Protein AF-A0A4Q7LZD6-F1 (afdb_monomer)

Secondary structure (DSSP, 8-state):
---------THHHHHHHHHHHHHHHHHHHHHHHHHHHHHHHH-TTGGGGS-HHHHHHHHHHTHHHHHHHHHHHHHHHHHHHHHHHHHHHHH-HHHHHHHHHHHHHHHHHHHHHHHHHHHTHHHHHHHTTSTTTHHHHHHHHHHHIIIIIIIIIIIIHHHHHHHHHHHHHHHHTTTTS-HHHHHHHHHHHHHHHGGGGTTT-TTHHHHHHHHHHHHHHHHHHHHHHHHHPPP----------------------

pLDDT: mean 89.11, std 16.61, range [37.38, 98.81]

Mean predicted aligned error: 8.07 Å

Structure (mmCIF, N/CA/C/O backbone):
data_AF-A0A4Q7LZD6-F1
#
_entry.id   AF-A0A4Q7LZD6-F1
#
loop_
_atom_site.group_PDB
_atom_site.id
_atom_site.type_symbol
_atom_site.label_atom_id
_atom_site.label_alt_id
_atom_site.label_comp_id
_atom_site.label_asym_id
_atom_site.label_entity_id
_atom_site.label_seq_id
_atom_site.pdbx_PDB_ins_code
_atom_site.Cartn_x
_atom_site.Cartn_y
_atom_site.Cartn_z
_atom_site.occupancy
_atom_site.B_iso_or_equiv
_atom_site.auth_seq_id
_atom_site.auth_comp_id
_atom_site.auth_asym_id
_atom_site.auth_atom_id
_atom_site.pdbx_PDB_model_num
ATOM 1 N N . MET A 1 1 ? 0.846 -2.041 55.396 1.00 41.31 1 MET A N 1
ATOM 2 C CA . MET A 1 1 ? 1.158 -2.453 54.009 1.00 41.31 1 MET A CA 1
ATOM 3 C C . MET A 1 1 ? 0.080 -1.890 53.101 1.00 41.31 1 MET A C 1
ATOM 5 O O . MET A 1 1 ? -1.041 -2.373 53.145 1.00 41.31 1 MET A O 1
ATOM 9 N N . GLY A 1 2 ? 0.372 -0.793 52.397 1.00 37.38 2 GLY A N 1
ATOM 10 C CA . GLY A 1 2 ? -0.581 -0.147 51.493 1.00 37.38 2 GLY A CA 1
ATOM 11 C C . GLY A 1 2 ? -0.636 -0.881 50.157 1.00 37.38 2 GLY A C 1
ATOM 12 O O . GLY A 1 2 ? 0.404 -1.113 49.546 1.00 37.38 2 GLY A O 1
ATOM 13 N N . ALA A 1 3 ? -1.836 -1.255 49.720 1.00 44.00 3 A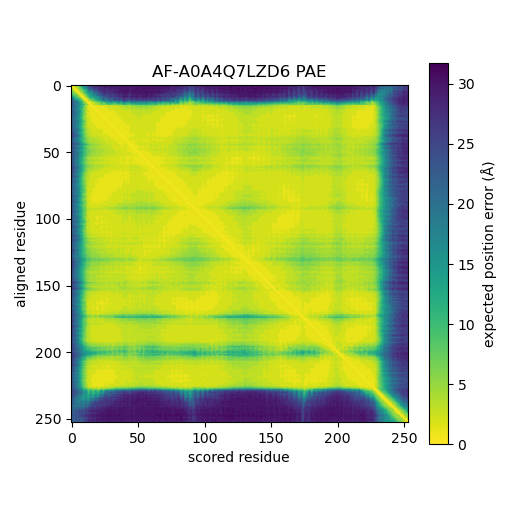LA A N 1
ATOM 14 C CA . ALA A 1 3 ? -2.062 -1.754 48.373 1.00 44.00 3 ALA A CA 1
ATOM 15 C C . ALA A 1 3 ? -1.903 -0.584 47.391 1.00 44.00 3 ALA A C 1
ATOM 17 O O . ALA A 1 3 ? -2.734 0.321 47.352 1.00 44.00 3 ALA A O 1
ATOM 18 N N . GLN A 1 4 ? -0.807 -0.575 46.631 1.00 40.56 4 GLN A N 1
ATOM 19 C CA . GLN A 1 4 ? -0.665 0.318 45.488 1.00 40.56 4 GLN A CA 1
ATOM 20 C C . GLN A 1 4 ? -1.508 -0.233 44.338 1.00 40.56 4 GLN A C 1
ATOM 22 O O . GLN A 1 4 ? -1.106 -1.155 43.632 1.00 40.56 4 GLN A O 1
ATOM 27 N N . THR A 1 5 ? -2.700 0.328 44.162 1.00 44.44 5 THR A N 1
ATOM 28 C CA . THR A 1 5 ? -3.486 0.147 42.943 1.00 44.44 5 THR A CA 1
ATOM 29 C C . THR A 1 5 ? -2.764 0.878 41.817 1.00 44.44 5 THR A C 1
ATOM 31 O O . THR A 1 5 ? -2.824 2.102 41.726 1.00 44.44 5 THR A O 1
ATOM 34 N N . ILE A 1 6 ? -2.042 0.140 40.973 1.00 44.78 6 ILE A N 1
ATOM 35 C CA . ILE A 1 6 ? -1.449 0.678 39.745 1.00 44.78 6 ILE A CA 1
ATOM 36 C C . ILE A 1 6 ? -2.604 0.980 38.782 1.00 44.78 6 ILE A C 1
ATOM 38 O O . ILE A 1 6 ? -3.095 0.104 38.072 1.00 44.78 6 ILE A O 1
ATOM 42 N N . THR A 1 7 ? -3.074 2.224 38.777 1.00 45.06 7 THR A N 1
ATOM 43 C CA . THR A 1 7 ? -3.930 2.770 37.721 1.00 45.06 7 THR A CA 1
ATOM 44 C C . THR A 1 7 ? -3.143 2.769 36.414 1.00 45.06 7 THR A C 1
ATOM 46 O O . THR A 1 7 ? -2.287 3.625 36.207 1.00 45.06 7 THR A O 1
ATOM 49 N N . GLN A 1 8 ? -3.405 1.807 35.528 1.00 43.09 8 GLN A N 1
ATOM 50 C CA . GLN A 1 8 ? -2.918 1.896 34.152 1.00 43.09 8 GLN A CA 1
ATOM 51 C C . GLN A 1 8 ? -3.573 3.102 33.465 1.00 43.09 8 GLN A C 1
ATOM 53 O O . GLN A 1 8 ? -4.797 3.223 33.417 1.00 43.09 8 GLN A O 1
ATOM 58 N N . GLU A 1 9 ? -2.740 4.038 33.012 1.00 46.78 9 GLU A N 1
ATOM 59 C CA . GLU A 1 9 ? -3.157 5.388 32.649 1.00 46.78 9 GLU A CA 1
ATOM 60 C C . GLU A 1 9 ? -3.994 5.481 31.353 1.00 46.78 9 GLU A C 1
ATOM 62 O O . GLU A 1 9 ? -3.575 4.979 30.303 1.00 46.78 9 GLU A O 1
ATOM 67 N N . PRO A 1 10 ? -5.078 6.285 31.345 1.00 53.38 10 PRO A N 1
ATOM 68 C CA . PRO A 1 10 ? -5.853 6.631 30.143 1.00 53.38 10 PRO A CA 1
ATOM 69 C C . PRO A 1 10 ? -5.068 7.438 29.082 1.00 53.38 10 PRO A C 1
ATOM 71 O O . PRO A 1 10 ? -5.528 7.594 27.948 1.00 53.38 10 PRO A O 1
ATOM 74 N N . VAL A 1 11 ? -3.873 7.941 29.413 1.00 53.53 11 VAL A N 1
ATOM 75 C CA . VAL A 1 11 ? -3.009 8.743 28.524 1.00 53.53 11 VAL A CA 1
ATOM 76 C C . VAL A 1 11 ? -2.443 7.910 27.361 1.00 53.53 11 VAL A C 1
ATOM 78 O O . VAL A 1 11 ? -2.280 8.415 26.244 1.00 53.53 11 VAL A O 1
ATOM 81 N N . THR A 1 12 ? -2.201 6.616 27.582 1.00 64.81 12 THR A N 1
ATOM 82 C CA . THR A 1 12 ? -1.578 5.707 26.602 1.00 64.81 12 THR A CA 1
ATOM 83 C C . T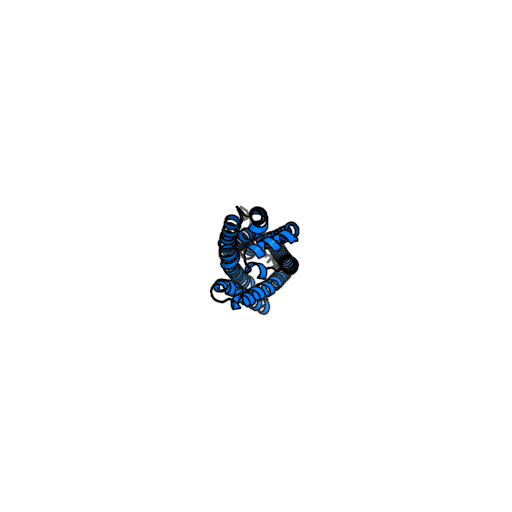HR A 1 12 ? -2.495 5.404 25.410 1.00 64.81 12 THR A C 1
ATOM 85 O O . THR A 1 12 ? -2.066 5.492 24.256 1.00 64.81 12 THR A O 1
ATOM 88 N N . HIS A 1 13 ? -3.783 5.147 25.661 1.00 73.19 13 HIS A N 1
ATOM 89 C CA . HIS A 1 13 ? -4.773 4.847 24.620 1.00 73.19 13 HIS A CA 1
ATOM 90 C C . HIS A 1 13 ? -5.088 6.056 23.732 1.00 73.19 13 HIS A C 1
ATOM 92 O O . HIS A 1 13 ? -5.204 5.918 22.513 1.00 73.19 13 HIS A O 1
ATOM 98 N N . ARG A 1 14 ? -5.168 7.261 24.310 1.00 81.56 14 ARG A N 1
ATOM 99 C CA . ARG A 1 14 ? -5.425 8.493 23.547 1.00 81.56 14 ARG A CA 1
ATOM 100 C C . ARG A 1 14 ? -4.262 8.843 22.617 1.00 81.56 14 ARG A C 1
ATOM 102 O O . ARG A 1 14 ? -4.489 9.247 21.477 1.00 81.56 14 ARG A O 1
ATOM 109 N N . SER A 1 15 ? -3.030 8.663 23.083 1.00 88.25 15 SER A N 1
ATOM 110 C CA . SER A 1 15 ? -1.834 8.855 22.257 1.00 88.25 15 SER A CA 1
ATOM 111 C C . SER A 1 15 ? -1.766 7.826 21.123 1.00 88.25 15 SER A C 1
ATOM 113 O O . SER A 1 15 ? -1.527 8.203 19.978 1.00 88.25 15 SER A O 1
ATOM 115 N N . ALA A 1 16 ? -2.075 6.552 21.397 1.00 90.75 16 ALA A N 1
ATOM 116 C CA . ALA A 1 16 ? -2.139 5.512 20.369 1.00 90.75 16 ALA A CA 1
ATOM 117 C C . ALA A 1 16 ? -3.207 5.805 19.298 1.00 90.75 16 ALA A C 1
ATOM 119 O O . ALA A 1 16 ? -2.911 5.705 18.111 1.00 90.75 16 ALA A O 1
ATOM 120 N N . ALA A 1 17 ? -4.412 6.236 19.686 1.00 93.75 17 ALA A N 1
ATOM 121 C CA . ALA A 1 17 ? -5.471 6.587 18.736 1.00 93.75 17 ALA A CA 1
ATOM 122 C C . ALA A 1 17 ? -5.070 7.747 17.806 1.00 93.75 17 ALA A C 1
ATOM 124 O O . ALA A 1 17 ? -5.295 7.675 16.599 1.00 93.75 17 ALA A O 1
ATOM 125 N N . ARG A 1 18 ? -4.424 8.792 18.342 1.00 95.81 18 ARG A N 1
ATOM 126 C CA . ARG A 1 18 ? -3.929 9.931 17.546 1.00 95.81 18 ARG A CA 1
ATOM 127 C C . ARG A 1 18 ? -2.818 9.529 16.581 1.00 95.81 18 ARG A C 1
ATOM 129 O O . ARG A 1 18 ? -2.839 9.959 15.433 1.00 95.81 18 ARG A O 1
ATOM 136 N N . LEU A 1 19 ? -1.876 8.700 17.029 1.00 96.88 19 LEU A N 1
ATOM 137 C CA . LEU A 1 19 ? -0.782 8.212 16.187 1.00 96.88 19 LEU A CA 1
ATOM 138 C C . LEU A 1 19 ? -1.289 7.267 15.090 1.00 96.88 19 LEU A C 1
ATOM 140 O O . LEU A 1 19 ? -0.860 7.388 13.946 1.00 96.88 19 LEU A O 1
ATOM 144 N N . ALA A 1 20 ? -2.248 6.390 15.405 1.00 97.25 20 ALA A N 1
ATOM 145 C CA . ALA A 1 20 ? -2.940 5.572 14.412 1.00 97.25 20 ALA A CA 1
ATOM 146 C C . ALA A 1 20 ? -3.658 6.447 13.376 1.00 97.25 20 ALA A C 1
ATOM 148 O O . ALA A 1 20 ? -3.460 6.261 12.180 1.00 97.25 20 ALA A O 1
ATOM 149 N N . ALA A 1 21 ? -4.443 7.432 13.822 1.00 98.06 21 ALA A N 1
ATOM 150 C CA . ALA A 1 21 ? -5.157 8.343 12.933 1.00 98.06 21 ALA A CA 1
ATOM 151 C C . ALA A 1 21 ? -4.207 9.129 12.019 1.00 98.06 21 ALA A C 1
ATOM 153 O O . ALA A 1 21 ? -4.443 9.201 10.816 1.00 98.06 21 ALA A O 1
ATOM 154 N N . ALA A 1 22 ? -3.120 9.677 12.569 1.00 98.31 22 ALA A N 1
ATOM 155 C CA . ALA A 1 22 ? -2.119 10.404 11.796 1.00 98.31 22 ALA A CA 1
ATOM 156 C C . ALA A 1 22 ? -1.452 9.506 10.744 1.00 98.31 22 ALA A C 1
ATOM 158 O O . ALA A 1 22 ? -1.351 9.903 9.586 1.00 98.31 22 ALA A O 1
ATOM 159 N N . ALA A 1 23 ? -1.053 8.287 11.123 1.00 98.50 23 ALA A N 1
ATOM 160 C CA . ALA A 1 23 ? -0.443 7.333 10.202 1.00 98.50 23 ALA A CA 1
ATOM 161 C C . ALA A 1 23 ? -1.408 6.914 9.081 1.00 98.50 23 ALA A C 1
ATOM 163 O O . ALA A 1 23 ? -1.025 6.962 7.918 1.00 98.50 23 ALA A O 1
ATOM 164 N N . LEU A 1 24 ? -2.664 6.578 9.408 1.00 98.62 24 LEU A N 1
ATOM 165 C CA . LEU A 1 24 ? -3.697 6.216 8.427 1.00 98.62 24 LEU A CA 1
ATOM 166 C C . LEU A 1 24 ? -4.005 7.366 7.463 1.00 98.62 24 LEU A C 1
ATOM 168 O O . LEU A 1 24 ? -4.079 7.159 6.253 1.00 98.62 24 LEU A O 1
ATOM 172 N N . ALA A 1 25 ? -4.177 8.580 7.992 1.00 98.75 25 ALA A N 1
ATOM 173 C CA . ALA A 1 25 ? -4.497 9.742 7.177 1.00 98.75 25 ALA A CA 1
ATOM 174 C C . ALA A 1 25 ? -3.338 10.108 6.250 1.00 98.75 25 ALA A C 1
ATOM 176 O O . ALA A 1 25 ? -3.549 10.305 5.055 1.00 98.75 25 ALA A O 1
ATOM 177 N N . LEU A 1 26 ? -2.110 10.146 6.777 1.00 98.75 26 LEU A N 1
ATOM 178 C CA . LEU A 1 26 ? -0.929 10.438 5.974 1.00 98.75 26 LEU A CA 1
ATOM 179 C C . LEU A 1 26 ? -0.690 9.347 4.924 1.00 98.75 26 LEU A C 1
ATOM 181 O O . LEU A 1 26 ? -0.468 9.682 3.765 1.00 98.75 26 LEU A O 1
ATOM 185 N N . ALA A 1 27 ? -0.815 8.065 5.288 1.00 98.69 27 ALA A N 1
ATOM 186 C CA . ALA A 1 27 ? -0.738 6.958 4.338 1.00 98.69 27 ALA A CA 1
ATOM 187 C C . ALA A 1 27 ? -1.737 7.155 3.192 1.00 98.69 27 ALA A C 1
ATOM 189 O O . ALA A 1 27 ? -1.345 7.141 2.026 1.00 98.69 27 ALA A O 1
ATOM 190 N N . SER A 1 28 ?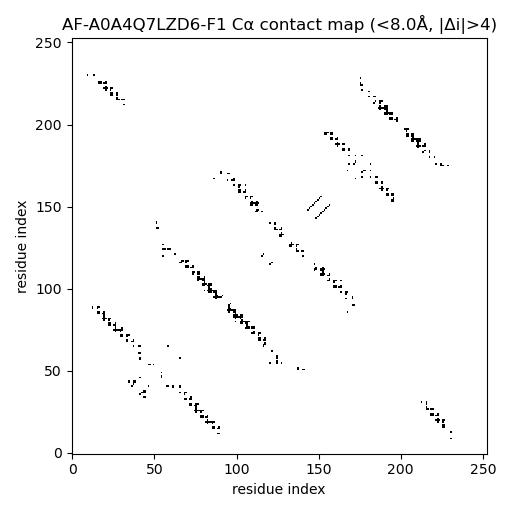 -3.005 7.430 3.511 1.00 98.69 28 SER A N 1
ATOM 191 C CA . SER A 1 28 ? -4.043 7.631 2.502 1.00 98.69 28 SER A CA 1
ATOM 192 C C . SER A 1 28 ? -3.796 8.850 1.614 1.00 98.69 28 SER A C 1
ATOM 194 O O . SER A 1 28 ? -3.990 8.750 0.405 1.00 98.69 28 SER A O 1
ATOM 196 N N . VAL A 1 29 ? -3.392 9.994 2.171 1.00 98.81 29 VAL A N 1
ATOM 197 C CA . VAL A 1 29 ? -3.132 11.210 1.380 1.00 98.81 29 VAL A CA 1
ATOM 198 C C . VAL A 1 29 ? -1.958 10.990 0.431 1.00 98.81 29 VAL A C 1
ATOM 200 O O . VAL A 1 29 ? -2.052 11.329 -0.747 1.00 98.81 29 VAL A O 1
ATOM 203 N N . LEU A 1 30 ? -0.876 10.378 0.918 1.00 98.69 30 LEU A N 1
ATOM 204 C CA . LEU A 1 30 ? 0.289 10.062 0.095 1.00 98.69 30 LEU A CA 1
ATOM 205 C C . LEU A 1 30 ? -0.038 9.022 -0.984 1.00 98.69 30 LEU A C 1
ATOM 207 O O . LEU A 1 30 ? 0.453 9.156 -2.102 1.00 98.69 30 LEU A O 1
ATOM 211 N N . ALA A 1 31 ? -0.889 8.032 -0.687 1.00 98.31 31 ALA A N 1
ATOM 212 C CA . ALA A 1 31 ? -1.368 7.072 -1.682 1.00 98.31 31 ALA A CA 1
ATOM 213 C C . ALA A 1 31 ? -2.144 7.786 -2.791 1.00 98.31 31 ALA A C 1
ATOM 215 O O . ALA A 1 31 ? -1.780 7.675 -3.958 1.00 98.31 31 ALA A O 1
ATOM 216 N N . ILE A 1 32 ? -3.170 8.567 -2.431 1.00 98.31 32 ILE A N 1
ATOM 217 C CA . ILE A 1 32 ? -3.990 9.316 -3.393 1.00 98.31 32 ILE A CA 1
ATOM 218 C C . ILE A 1 32 ? -3.102 10.201 -4.272 1.00 98.31 32 ILE A C 1
ATOM 220 O O . ILE A 1 32 ? -3.217 10.156 -5.497 1.00 98.31 32 ILE A O 1
ATOM 224 N N . ALA A 1 33 ? -2.187 10.964 -3.669 1.00 98.31 33 ALA A N 1
ATOM 225 C CA . ALA A 1 33 ? -1.264 11.820 -4.407 1.00 98.31 33 ALA A CA 1
ATOM 226 C C . ALA A 1 33 ? -0.353 11.007 -5.341 1.00 98.31 33 ALA A C 1
ATOM 228 O O . ALA A 1 33 ? -0.242 11.333 -6.521 1.00 98.31 33 ALA A O 1
ATOM 229 N N . GLY A 1 34 ? 0.249 9.924 -4.842 1.00 97.88 34 GLY A N 1
ATOM 230 C CA . GLY A 1 34 ? 1.154 9.075 -5.612 1.00 97.88 34 GLY A CA 1
ATOM 231 C C . GLY A 1 34 ? 0.478 8.401 -6.801 1.00 97.88 34 GLY A C 1
ATOM 232 O O . GLY A 1 34 ? 0.987 8.507 -7.913 1.00 97.88 34 GLY A O 1
ATOM 233 N N . PHE A 1 35 ? -0.689 7.781 -6.605 1.00 95.94 35 PHE A N 1
ATOM 234 C CA . PHE A 1 35 ? -1.463 7.182 -7.696 1.00 95.94 35 PHE A CA 1
ATOM 235 C C . PHE A 1 35 ? -1.912 8.233 -8.715 1.00 95.94 35 PHE A C 1
ATOM 237 O O . PHE A 1 35 ? -1.812 7.996 -9.914 1.00 95.94 35 PHE A O 1
ATOM 244 N N . THR A 1 36 ? -2.350 9.411 -8.260 1.00 97.00 36 THR A N 1
ATOM 245 C CA . THR A 1 36 ? -2.789 10.490 -9.160 1.00 97.00 36 THR A CA 1
ATOM 246 C C . THR A 1 36 ? -1.639 10.997 -10.027 1.00 97.00 36 THR A C 1
ATOM 248 O O . THR A 1 36 ? -1.791 11.149 -11.238 1.00 97.00 36 THR A O 1
ATOM 251 N N . VAL A 1 37 ? -0.477 11.259 -9.424 1.00 98.00 37 VAL A N 1
ATOM 252 C CA . VAL A 1 37 ? 0.660 11.814 -10.162 1.00 98.00 37 VAL A CA 1
ATOM 253 C C . VAL A 1 37 ? 1.323 10.759 -11.039 1.00 98.00 37 VAL A C 1
ATOM 255 O O . VAL A 1 37 ? 1.586 11.040 -12.202 1.00 98.00 37 VAL A O 1
ATOM 258 N N . LEU A 1 38 ? 1.539 9.533 -10.555 1.00 97.56 38 LEU A N 1
ATOM 259 C CA . LEU A 1 38 ? 2.066 8.458 -11.405 1.00 97.56 38 LEU A CA 1
ATOM 260 C C . LEU A 1 38 ? 1.096 8.091 -12.533 1.00 97.56 38 LEU A C 1
ATOM 262 O O . LEU A 1 38 ? 1.547 7.801 -13.637 1.00 97.56 38 LEU A O 1
ATOM 266 N N . GLY A 1 39 ? -0.215 8.160 -12.300 1.00 96.06 39 GLY A N 1
ATOM 267 C CA . GLY A 1 39 ? -1.214 8.001 -13.355 1.00 96.06 39 GLY A CA 1
ATOM 268 C C . GLY A 1 39 ? -1.066 9.042 -14.463 1.00 96.06 39 GLY A C 1
ATOM 269 O O . GLY A 1 39 ? -1.144 8.701 -15.639 1.00 96.06 39 GLY A O 1
ATOM 270 N N . SER A 1 40 ? -0.775 10.299 -14.116 1.00 96.69 40 SER A N 1
ATOM 271 C CA . SER A 1 40 ? -0.646 11.3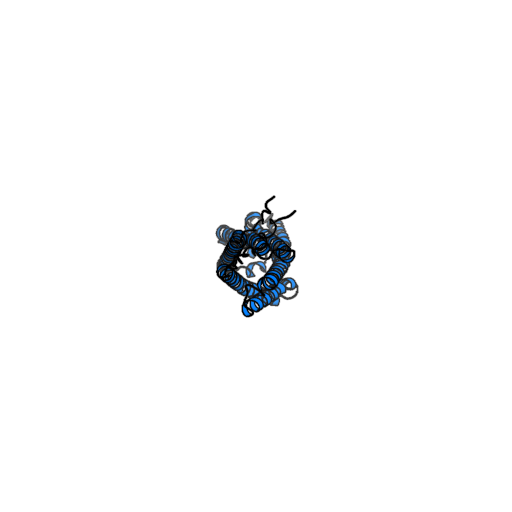72 -15.108 1.00 96.69 40 SER A CA 1
ATOM 272 C C . SER A 1 40 ? 0.707 11.410 -15.822 1.00 96.69 40 SER A C 1
ATOM 274 O O . SER A 1 40 ? 0.745 11.716 -17.011 1.00 96.69 40 SER A O 1
ATOM 276 N N . ILE A 1 41 ? 1.814 11.107 -15.133 1.00 96.31 41 ILE A N 1
ATOM 277 C CA . ILE A 1 41 ? 3.170 11.235 -15.707 1.00 96.31 41 ILE A CA 1
ATOM 278 C C . ILE A 1 41 ? 3.754 9.922 -16.228 1.00 96.31 41 ILE A C 1
ATOM 280 O O . ILE A 1 41 ? 4.721 9.954 -16.983 1.00 96.31 41 ILE A O 1
ATOM 284 N N . PHE A 1 42 ? 3.224 8.786 -15.775 1.00 97.06 42 PHE A N 1
ATOM 285 C CA . PHE A 1 42 ? 3.761 7.452 -16.050 1.00 97.06 42 PHE A CA 1
ATOM 286 C C . PHE A 1 42 ? 2.671 6.446 -16.438 1.00 97.06 42 PHE A C 1
ATOM 288 O O . PHE A 1 42 ? 2.973 5.274 -16.600 1.00 97.06 42 PHE A O 1
ATOM 295 N N . GLN A 1 43 ? 1.412 6.880 -16.585 1.00 95.88 43 GLN A N 1
ATOM 296 C CA . GLN A 1 43 ? 0.277 6.014 -16.940 1.00 95.88 43 GLN A CA 1
ATOM 297 C C . GLN A 1 43 ? 0.107 4.828 -15.977 1.00 95.88 43 GLN A C 1
ATOM 299 O O . GLN A 1 43 ? -0.275 3.727 -16.363 1.00 95.88 43 GLN A O 1
ATOM 304 N N . TYR A 1 44 ? 0.426 5.040 -14.702 1.00 92.56 44 TYR A N 1
ATOM 305 C CA . TYR A 1 44 ? 0.297 4.018 -13.672 1.00 92.56 44 TYR A CA 1
ATOM 306 C C . TYR A 1 44 ? -1.168 3.849 -13.211 1.00 92.56 44 TYR A C 1
ATOM 308 O O . TYR A 1 44 ? -1.823 4.857 -12.934 1.00 92.56 44 TYR A O 1
ATOM 316 N N . PRO A 1 45 ? -1.670 2.612 -13.016 1.00 90.19 45 PRO A N 1
ATOM 317 C CA . PRO A 1 45 ? -0.958 1.334 -13.127 1.00 90.19 45 PRO A CA 1
ATOM 318 C C . PRO A 1 45 ? -0.945 0.696 -14.526 1.00 90.19 45 PRO A C 1
ATOM 320 O O . PRO A 1 45 ? -0.247 -0.295 -14.697 1.00 90.19 45 PRO A O 1
ATOM 323 N N . GLN A 1 46 ? -1.658 1.239 -15.515 1.00 89.50 46 GLN A N 1
ATOM 324 C CA . GLN A 1 46 ? -1.856 0.617 -16.836 1.00 89.50 46 GLN A CA 1
ATOM 325 C C . GLN A 1 46 ? -0.542 0.307 -17.566 1.00 89.50 46 GLN A C 1
ATOM 327 O O . GLN A 1 46 ? -0.405 -0.751 -18.168 1.00 89.50 46 GLN A O 1
ATOM 332 N N . ILE A 1 47 ? 0.466 1.172 -17.430 1.00 93.62 47 ILE A N 1
ATOM 333 C CA . ILE A 1 47 ? 1.803 0.960 -18.000 1.00 93.62 47 ILE A CA 1
ATOM 334 C C . ILE A 1 47 ? 2.427 -0.382 -17.587 1.00 93.62 47 ILE A C 1
ATOM 336 O O . ILE A 1 47 ? 3.270 -0.910 -18.295 1.00 93.62 47 ILE A O 1
ATOM 340 N N . LEU A 1 48 ? 2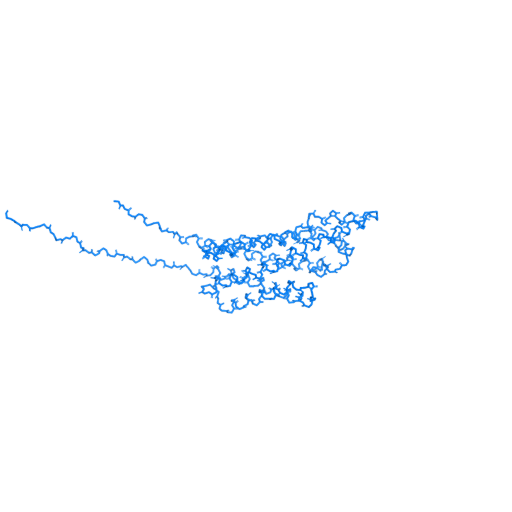.034 -0.968 -16.450 1.00 91.25 48 LEU A N 1
ATOM 341 C CA . LEU A 1 48 ? 2.587 -2.233 -15.955 1.00 91.25 48 LEU A CA 1
ATOM 342 C C . LEU A 1 48 ? 2.159 -3.470 -16.759 1.00 91.25 48 LEU A C 1
ATOM 344 O O . LEU A 1 48 ? 2.661 -4.574 -16.497 1.00 91.25 48 LEU A O 1
ATOM 348 N N . GLU A 1 49 ? 1.215 -3.304 -17.677 1.00 90.19 49 GLU A N 1
ATOM 349 C CA . GLU A 1 49 ? 0.719 -4.341 -18.581 1.00 90.19 49 GLU A CA 1
ATOM 350 C C . GLU A 1 49 ? 1.362 -4.244 -19.972 1.00 90.19 49 GLU A C 1
ATOM 352 O O . GLU A 1 49 ? 1.290 -5.196 -20.747 1.00 90.19 49 GLU A O 1
ATOM 357 N N . GLU A 1 50 ? 2.054 -3.139 -20.259 1.00 94.69 50 GLU A N 1
ATOM 358 C CA . GLU A 1 50 ? 2.722 -2.903 -21.535 1.00 94.69 50 GLU A CA 1
ATOM 359 C C . GLU A 1 50 ? 4.023 -3.716 -21.683 1.00 94.69 50 GLU A C 1
ATOM 361 O O . GLU A 1 50 ? 4.630 -4.139 -20.693 1.00 94.69 50 GLU A O 1
ATOM 366 N N . PRO A 1 51 ? 4.517 -3.910 -22.921 1.00 96.06 51 PRO A N 1
ATOM 367 C CA . PRO A 1 51 ? 5.819 -4.512 -23.170 1.00 96.06 51 PRO A CA 1
ATOM 368 C C . PRO A 1 51 ? 6.949 -3.800 -22.421 1.00 96.06 51 PRO A C 1
ATOM 370 O O . PRO A 1 51 ? 7.025 -2.569 -22.398 1.00 96.06 51 PRO A O 1
ATOM 373 N N . THR A 1 52 ? 7.894 -4.576 -21.889 1.00 96.56 52 THR A N 1
ATOM 374 C CA . THR A 1 52 ? 9.027 -4.081 -21.090 1.00 96.56 52 THR A CA 1
ATOM 375 C C . THR A 1 52 ? 9.779 -2.919 -21.743 1.00 96.56 52 THR A C 1
ATOM 377 O O . THR A 1 52 ? 10.123 -1.941 -21.077 1.00 96.56 52 THR A O 1
ATOM 380 N N . SER A 1 53 ? 9.990 -2.975 -23.058 1.00 95.94 53 SER A N 1
ATOM 381 C CA . SER A 1 53 ? 10.656 -1.911 -23.812 1.00 95.94 53 SER A CA 1
ATOM 382 C C . SER A 1 53 ? 9.920 -0.565 -23.731 1.00 95.94 53 SER A C 1
ATOM 384 O O . SER A 1 53 ? 10.571 0.475 -23.589 1.00 95.94 53 SER A O 1
ATOM 386 N N . GLN A 1 54 ? 8.581 -0.575 -23.744 1.00 97.25 54 GLN A N 1
ATOM 387 C CA . GLN A 1 54 ? 7.741 0.617 -23.592 1.00 97.25 54 GLN A CA 1
ATOM 388 C C . GLN A 1 54 ? 7.790 1.154 -22.160 1.00 97.25 54 GLN A C 1
ATOM 390 O O . GLN A 1 54 ? 8.006 2.351 -21.962 1.00 97.25 54 GLN A O 1
ATOM 395 N N . ILE A 1 55 ? 7.691 0.269 -21.161 1.00 97.69 55 ILE A N 1
ATOM 396 C CA . ILE A 1 55 ? 7.793 0.639 -19.742 1.00 97.69 55 ILE A CA 1
ATOM 397 C C . ILE A 1 55 ? 9.112 1.365 -19.474 1.00 97.69 55 ILE A C 1
ATOM 399 O O . ILE A 1 55 ? 9.135 2.449 -18.886 1.00 97.69 55 ILE A O 1
ATOM 403 N N . LEU A 1 56 ? 10.227 0.776 -19.916 1.00 97.69 56 LEU A N 1
ATOM 404 C CA . LEU A 1 56 ? 11.556 1.341 -19.701 1.00 97.69 56 LEU A CA 1
ATOM 405 C C . LEU A 1 56 ? 11.754 2.647 -20.480 1.00 97.69 56 LEU A C 1
ATOM 407 O O . LEU A 1 56 ? 12.432 3.541 -19.974 1.00 97.69 56 LEU A O 1
ATOM 411 N N . ALA A 1 57 ? 11.171 2.781 -21.675 1.00 97.00 57 ALA A N 1
ATOM 412 C CA . ALA A 1 57 ? 11.205 4.021 -22.447 1.00 97.00 57 ALA A CA 1
ATOM 413 C C . ALA A 1 57 ? 10.492 5.165 -21.723 1.00 97.00 57 ALA A C 1
ATOM 415 O O . ALA A 1 57 ? 11.135 6.175 -21.429 1.00 97.00 57 ALA A O 1
ATOM 416 N N . LEU A 1 58 ? 9.228 4.972 -21.340 1.00 96.94 58 LEU A N 1
ATOM 417 C CA . LEU A 1 58 ? 8.456 5.987 -20.622 1.00 96.94 58 LEU A CA 1
ATOM 418 C C . LEU A 1 58 ? 9.088 6.320 -19.263 1.00 96.94 58 LEU A C 1
ATOM 420 O O . LEU A 1 58 ? 9.132 7.479 -18.847 1.00 96.94 58 LEU A O 1
ATOM 424 N N . PHE A 1 59 ? 9.658 5.317 -18.588 1.00 98.00 59 PHE A N 1
ATOM 425 C CA . PHE A 1 59 ? 10.391 5.528 -17.344 1.00 98.00 59 PHE A CA 1
ATOM 426 C C . PHE A 1 59 ? 11.571 6.486 -17.545 1.00 98.00 59 PHE A C 1
ATOM 428 O O . PHE A 1 59 ? 11.754 7.385 -16.728 1.00 98.00 59 PHE A O 1
ATOM 435 N N . ARG A 1 60 ? 12.354 6.355 -18.627 1.00 97.50 60 ARG A N 1
ATOM 436 C CA . ARG A 1 60 ? 13.494 7.257 -18.897 1.00 97.50 60 ARG A CA 1
ATOM 437 C C . ARG A 1 60 ? 13.061 8.695 -19.139 1.00 97.50 60 ARG A C 1
ATOM 439 O O . ARG A 1 60 ? 13.742 9.603 -18.671 1.00 97.50 60 ARG A O 1
ATOM 446 N N . GLU A 1 61 ? 11.931 8.914 -19.808 1.00 97.25 61 GLU A N 1
ATOM 447 C CA . GLU A 1 61 ? 11.425 10.263 -20.105 1.00 97.25 61 GLU A CA 1
ATOM 448 C C . GLU A 1 61 ? 11.139 11.086 -18.843 1.00 97.25 61 GLU A C 1
ATOM 450 O O . GLU A 1 61 ? 11.235 12.318 -18.850 1.00 97.25 61 GLU A O 1
ATOM 455 N N . ARG A 1 62 ? 10.772 10.410 -17.749 1.00 96.31 62 ARG A N 1
ATOM 456 C CA . ARG A 1 62 ? 10.333 11.032 -16.493 1.00 96.31 62 ARG A CA 1
ATOM 457 C C . ARG A 1 62 ? 11.045 10.467 -15.262 1.00 96.31 62 ARG A C 1
ATOM 459 O O . ARG A 1 62 ? 10.536 10.626 -14.155 1.00 96.31 62 ARG A O 1
ATOM 466 N N . GLN A 1 63 ? 12.226 9.862 -15.427 1.00 97.00 63 GLN A N 1
ATOM 467 C CA . GLN A 1 63 ? 12.876 9.014 -14.414 1.00 97.00 63 GLN A CA 1
ATOM 468 C C . GLN A 1 63 ? 12.886 9.632 -13.015 1.00 97.00 63 GLN A C 1
ATOM 470 O O . GLN A 1 63 ? 12.440 8.997 -12.064 1.00 97.00 63 GLN A O 1
ATOM 475 N N . GLY A 1 64 ? 13.368 10.873 -12.883 1.00 97.81 64 GLY A N 1
ATOM 476 C CA . GLY A 1 64 ? 13.445 11.545 -11.583 1.00 97.81 64 GLY A CA 1
ATOM 477 C C . GLY A 1 64 ? 12.081 11.640 -10.897 1.00 97.81 64 GLY A C 1
ATOM 478 O O . GLY A 1 64 ? 11.943 11.244 -9.744 1.00 97.81 64 GLY A O 1
ATOM 479 N N . ALA A 1 65 ? 11.056 12.081 -11.628 1.00 97.75 65 ALA A N 1
ATOM 480 C CA . ALA A 1 65 ? 9.705 12.208 -11.095 1.00 97.75 65 ALA A CA 1
ATOM 481 C C . ALA A 1 65 ? 9.080 10.840 -10.773 1.00 97.75 65 ALA A C 1
ATOM 483 O O . ALA A 1 65 ? 8.485 10.682 -9.709 1.00 97.75 65 ALA A O 1
ATOM 484 N N . VAL A 1 66 ? 9.255 9.841 -11.644 1.00 98.12 66 VAL A N 1
ATOM 485 C CA . VAL A 1 66 ? 8.735 8.482 -11.428 1.00 98.12 66 VAL A CA 1
ATOM 486 C C . VAL A 1 66 ? 9.347 7.858 -10.174 1.00 98.12 66 VAL A C 1
ATOM 488 O O . VAL A 1 66 ? 8.615 7.385 -9.306 1.00 98.12 66 VAL A O 1
ATOM 491 N N . VAL A 1 67 ? 10.672 7.935 -10.019 1.00 98.44 67 VAL A N 1
ATOM 492 C CA . VAL A 1 67 ? 11.378 7.465 -8.818 1.00 98.44 67 VAL A CA 1
ATOM 493 C C . VAL A 1 67 ? 10.862 8.177 -7.568 1.00 98.44 67 VAL A C 1
ATOM 495 O O . VAL A 1 67 ? 10.514 7.515 -6.590 1.00 98.44 67 VAL A O 1
ATOM 498 N N . THR A 1 68 ? 10.763 9.509 -7.589 1.00 98.56 68 THR A N 1
ATOM 499 C CA . THR A 1 68 ? 10.267 10.285 -6.445 1.00 98.56 68 THR A CA 1
ATOM 500 C C . THR A 1 68 ? 8.863 9.854 -6.031 1.00 98.56 68 THR A C 1
ATOM 502 O O . THR A 1 68 ? 8.622 9.620 -4.848 1.00 98.56 68 THR A O 1
ATOM 505 N N . TRP A 1 69 ? 7.934 9.703 -6.974 1.00 98.50 69 TRP A N 1
ATOM 506 C CA . TRP A 1 69 ? 6.555 9.353 -6.634 1.00 98.50 69 TRP A CA 1
ATOM 507 C C . TRP A 1 69 ? 6.374 7.883 -6.244 1.00 98.50 69 TRP A C 1
ATOM 509 O O . TRP A 1 69 ? 5.548 7.595 -5.377 1.00 98.50 69 TRP A O 1
ATOM 519 N N . PHE A 1 70 ? 7.195 6.961 -6.757 1.00 98.31 70 PHE A N 1
ATOM 520 C CA . PHE A 1 70 ? 7.248 5.598 -6.218 1.00 98.31 70 PHE A CA 1
ATOM 521 C C . PHE A 1 70 ? 7.807 5.553 -4.792 1.00 98.31 70 PHE A C 1
ATOM 523 O O . PHE A 1 70 ? 7.315 4.771 -3.980 1.00 98.31 70 PHE A O 1
ATOM 530 N N . LEU A 1 71 ? 8.769 6.415 -4.439 1.00 98.69 71 LEU A N 1
ATOM 531 C CA . LEU A 1 71 ? 9.227 6.560 -3.052 1.00 98.69 71 LEU A CA 1
ATOM 532 C C . LEU A 1 71 ? 8.129 7.131 -2.143 1.00 98.69 71 LEU A C 1
ATOM 534 O O . LEU A 1 71 ? 7.983 6.679 -1.009 1.00 98.69 71 LEU A O 1
ATOM 538 N N . VAL A 1 72 ? 7.317 8.070 -2.639 1.00 98.69 72 VAL A N 1
ATOM 539 C CA . VAL A 1 72 ? 6.136 8.573 -1.915 1.00 98.69 72 VAL A CA 1
ATOM 540 C C . VAL A 1 72 ? 5.111 7.458 -1.683 1.00 98.69 72 VAL A C 1
ATOM 542 O O . VAL A 1 72 ? 4.619 7.311 -0.563 1.00 98.69 72 VAL A O 1
ATOM 545 N N . LEU A 1 73 ? 4.826 6.630 -2.694 1.00 98.25 73 LEU A N 1
ATOM 546 C CA . LEU A 1 73 ? 3.975 5.449 -2.522 1.00 98.25 73 LEU A CA 1
ATOM 547 C C . LEU A 1 73 ? 4.589 4.440 -1.543 1.00 98.25 73 LEU A C 1
ATOM 549 O O . LEU A 1 73 ? 3.873 3.876 -0.718 1.00 98.25 73 LEU A O 1
ATOM 553 N N . ALA A 1 74 ? 5.906 4.224 -1.585 1.00 98.50 74 ALA A N 1
ATOM 554 C CA . ALA A 1 74 ? 6.583 3.333 -0.646 1.00 98.50 74 ALA A CA 1
ATOM 555 C C . ALA A 1 74 ? 6.466 3.858 0.793 1.00 98.50 74 ALA A C 1
ATOM 557 O O . ALA A 1 74 ? 6.198 3.083 1.707 1.00 98.50 74 ALA A O 1
ATOM 558 N N . LEU A 1 75 ? 6.585 5.172 1.003 1.00 98.75 75 LEU A N 1
ATOM 559 C CA . LEU A 1 75 ? 6.358 5.797 2.306 1.00 98.75 75 LEU A CA 1
ATOM 560 C C . LEU A 1 75 ? 4.901 5.649 2.766 1.00 98.75 75 LEU A C 1
ATOM 562 O O . LEU A 1 75 ? 4.661 5.304 3.922 1.00 98.75 75 LEU A O 1
ATOM 566 N N . SER A 1 76 ? 3.935 5.866 1.869 1.00 98.69 76 SER A N 1
ATOM 567 C CA . SER A 1 76 ? 2.513 5.620 2.136 1.00 98.69 76 SER A CA 1
ATOM 568 C C . SER A 1 76 ? 2.276 4.189 2.632 1.00 98.69 76 SER A C 1
ATOM 570 O O . SER A 1 76 ? 1.685 3.988 3.693 1.00 98.69 76 SER A O 1
ATOM 572 N N . ALA A 1 77 ? 2.812 3.198 1.918 1.00 98.31 77 ALA A N 1
ATOM 573 C CA . ALA A 1 77 ? 2.724 1.797 2.301 1.00 98.31 77 ALA A CA 1
ATOM 574 C C . ALA A 1 77 ? 3.422 1.516 3.641 1.00 98.31 77 ALA A C 1
ATOM 576 O O . ALA A 1 77 ? 2.859 0.848 4.507 1.00 98.31 77 ALA A O 1
ATOM 577 N N . ALA A 1 78 ? 4.619 2.069 3.852 1.00 98.69 78 ALA A N 1
ATOM 578 C CA . ALA A 1 78 ? 5.378 1.902 5.087 1.00 98.69 78 ALA A CA 1
ATOM 579 C C . ALA A 1 78 ? 4.615 2.421 6.315 1.00 98.69 78 ALA A C 1
ATOM 581 O O . ALA A 1 78 ? 4.692 1.804 7.376 1.00 98.69 78 ALA A O 1
ATOM 582 N N . LEU A 1 79 ? 3.835 3.501 6.179 1.00 98.69 79 LEU A N 1
ATOM 583 C CA . LEU A 1 79 ? 3.003 4.065 7.252 1.00 98.69 79 LEU A CA 1
ATOM 584 C C . LEU A 1 79 ? 1.877 3.126 7.718 1.00 98.69 79 LEU A C 1
ATOM 586 O O . LEU A 1 79 ? 1.384 3.279 8.840 1.00 98.69 79 LEU A O 1
ATOM 590 N N . MET A 1 80 ? 1.517 2.106 6.936 1.00 98.50 80 MET A N 1
ATOM 591 C CA . MET A 1 80 ? 0.564 1.084 7.377 1.00 98.50 80 MET A CA 1
ATOM 592 C C . MET A 1 80 ? 1.116 0.214 8.515 1.00 98.50 80 MET A C 1
ATOM 594 O O . MET A 1 80 ? 0.342 -0.241 9.359 1.00 98.50 80 MET A O 1
ATOM 598 N N . ALA A 1 81 ? 2.440 0.044 8.618 1.00 98.56 81 ALA A N 1
ATOM 599 C CA . ALA A 1 81 ? 3.064 -0.670 9.732 1.00 98.56 81 ALA A CA 1
ATOM 600 C C . ALA A 1 81 ? 2.847 0.041 11.086 1.00 98.56 81 ALA A C 1
ATOM 602 O O . ALA A 1 81 ? 2.255 -0.572 11.982 1.00 98.56 81 ALA A O 1
ATOM 603 N N . PRO A 1 82 ? 3.242 1.320 11.281 1.00 98.19 82 PRO A N 1
ATOM 604 C CA . PRO A 1 82 ? 2.941 2.030 12.518 1.00 98.19 82 PRO A CA 1
ATOM 605 C C . PRO A 1 82 ? 1.432 2.187 12.736 1.00 98.19 82 PRO A C 1
ATOM 607 O O . PRO A 1 82 ? 0.990 2.041 13.874 1.00 98.19 82 PRO A O 1
ATOM 610 N N . ALA A 1 83 ? 0.623 2.392 11.687 1.00 98.19 83 ALA A N 1
ATOM 611 C CA . ALA A 1 83 ? -0.835 2.410 11.824 1.00 98.19 83 ALA A CA 1
ATOM 612 C C . ALA A 1 83 ? -1.362 1.107 12.452 1.00 98.19 83 ALA A C 1
ATOM 614 O O . ALA A 1 83 ? -2.089 1.151 13.446 1.00 98.19 83 ALA A O 1
ATOM 615 N N . GLY A 1 84 ? -0.938 -0.051 11.936 1.00 97.94 84 GLY A N 1
ATOM 616 C CA . GLY A 1 84 ? -1.294 -1.358 12.482 1.00 97.94 84 GLY A CA 1
ATOM 617 C C . GLY A 1 84 ? -0.808 -1.559 13.917 1.00 97.94 84 GLY A C 1
ATOM 618 O O . GLY A 1 84 ? -1.560 -2.058 14.750 1.00 97.94 84 GLY A O 1
ATOM 619 N N . VAL A 1 85 ? 0.412 -1.127 14.249 1.00 98.44 85 VAL A N 1
ATOM 620 C CA . VAL A 1 85 ? 0.947 -1.212 15.620 1.00 98.44 85 VAL A CA 1
ATOM 621 C C . VAL A 1 85 ? 0.125 -0.371 16.596 1.00 98.44 85 VAL A C 1
ATOM 623 O O . VAL A 1 85 ? -0.239 -0.858 17.668 1.00 98.44 85 VAL A O 1
ATOM 626 N N . PHE A 1 86 ? -0.192 0.878 16.254 1.00 97.81 86 PHE A N 1
ATOM 627 C CA . PHE A 1 86 ? -0.951 1.761 17.140 1.00 97.81 86 PHE A CA 1
ATOM 628 C C . PHE A 1 86 ? -2.418 1.342 17.269 1.00 97.81 86 PHE A C 1
ATOM 630 O O . PHE A 1 86 ? -2.948 1.360 18.380 1.00 97.81 86 PHE A O 1
ATOM 637 N N . LEU A 1 87 ? -3.050 0.881 16.185 1.00 96.88 87 LEU A N 1
ATOM 638 C CA . LEU A 1 87 ? -4.371 0.249 16.246 1.00 96.88 87 LEU A CA 1
ATOM 639 C C . LEU A 1 87 ? -4.342 -1.022 17.098 1.00 96.88 87 LEU A C 1
ATOM 641 O O . LEU A 1 87 ? -5.210 -1.218 17.942 1.00 96.88 87 LEU A O 1
ATOM 645 N N . GLY A 1 88 ? -3.316 -1.855 16.934 1.00 96.81 88 GLY A N 1
ATOM 646 C CA . GLY A 1 88 ? -3.138 -3.069 17.719 1.00 96.81 88 GLY A CA 1
ATOM 647 C C . GLY A 1 88 ? -3.015 -2.788 19.215 1.00 96.81 88 GLY A C 1
ATOM 648 O O . GLY A 1 88 ? -3.638 -3.471 20.024 1.00 96.81 88 GLY A O 1
ATOM 649 N N . ARG A 1 89 ? -2.280 -1.733 19.591 1.00 95.62 89 ARG A N 1
ATOM 650 C CA . ARG A 1 89 ? -2.187 -1.251 20.980 1.00 95.62 89 ARG A CA 1
ATOM 651 C C . ARG A 1 89 ? -3.515 -0.711 21.504 1.00 95.62 89 ARG A C 1
ATOM 653 O O . ARG A 1 89 ? -3.846 -0.959 22.656 1.00 95.62 89 ARG A O 1
ATOM 660 N N . LEU A 1 90 ? -4.265 0.014 20.673 1.00 93.62 90 LEU A N 1
ATOM 661 C CA . LEU A 1 90 ? -5.574 0.553 21.042 1.00 93.62 90 LEU A CA 1
ATOM 662 C C . LEU A 1 90 ? -6.588 -0.564 21.327 1.00 93.62 90 LEU A C 1
ATOM 664 O O . LEU A 1 90 ? -7.351 -0.455 22.281 1.00 93.62 90 LEU A O 1
ATOM 668 N N . VAL A 1 91 ? -6.584 -1.614 20.503 1.00 94.50 91 VAL A N 1
ATOM 669 C CA . VAL A 1 91 ? -7.506 -2.757 20.593 1.00 94.50 91 VAL A CA 1
ATOM 670 C C . VAL A 1 91 ? -7.090 -3.738 21.692 1.00 94.50 91 VAL A C 1
ATOM 672 O O . VAL A 1 91 ? -7.944 -4.262 22.403 1.00 94.50 91 VAL A O 1
ATOM 675 N N . GLY A 1 92 ? -5.788 -3.984 21.848 1.00 93.88 92 GLY A N 1
ATOM 676 C CA . GLY A 1 92 ? -5.252 -4.946 22.807 1.00 93.88 92 GLY A CA 1
ATOM 677 C C . GLY A 1 92 ? -5.572 -6.412 22.477 1.00 93.88 92 GLY A C 1
ATOM 678 O O . GLY A 1 92 ? -6.211 -6.746 21.475 1.00 93.88 92 GLY A O 1
ATOM 679 N N . GLY A 1 93 ? -5.085 -7.314 23.334 1.00 95.38 93 GLY A N 1
ATOM 680 C CA . GLY A 1 93 ? -5.326 -8.756 23.232 1.00 95.38 93 GLY A CA 1
ATOM 681 C C . GLY A 1 93 ? -4.850 -9.400 21.922 1.00 95.38 93 GLY A C 1
ATOM 682 O O . GLY A 1 93 ? -4.026 -8.861 21.179 1.00 95.38 93 GLY A O 1
ATOM 683 N N . THR A 1 94 ? -5.384 -10.587 21.631 1.00 97.31 94 THR A N 1
ATOM 684 C CA . THR A 1 94 ? -5.015 -11.372 20.441 1.00 97.31 94 THR A CA 1
ATOM 685 C C . THR A 1 94 ? -5.400 -10.670 19.140 1.00 97.31 94 THR A C 1
ATOM 687 O O . THR A 1 94 ? -4.627 -10.685 18.184 1.00 97.31 94 THR A O 1
ATOM 690 N N . LEU A 1 95 ? -6.568 -10.019 19.099 1.00 96.75 95 LEU A N 1
ATOM 691 C CA . LEU A 1 95 ? -7.035 -9.299 17.912 1.00 96.75 95 LEU A CA 1
ATOM 692 C C . LEU A 1 95 ? -6.123 -8.110 17.581 1.00 96.75 95 LEU A C 1
ATOM 694 O O . LEU A 1 95 ? -5.715 -7.955 16.431 1.00 96.75 95 LEU A O 1
ATOM 698 N N . GLY A 1 96 ? -5.731 -7.322 18.588 1.00 97.31 96 GLY A N 1
ATOM 699 C CA . GLY A 1 96 ? -4.778 -6.228 18.414 1.00 97.31 96 GLY A CA 1
ATOM 700 C C . GLY A 1 96 ? -3.409 -6.704 17.915 1.00 97.31 96 GLY A C 1
ATOM 701 O O . GLY A 1 96 ? -2.826 -6.085 17.024 1.00 97.31 96 GLY A O 1
ATOM 702 N N . ALA A 1 97 ? -2.921 -7.846 18.411 1.00 98.06 97 ALA A N 1
ATOM 703 C CA . ALA A 1 97 ? -1.675 -8.443 17.927 1.00 98.06 97 ALA A CA 1
ATOM 704 C C . ALA A 1 97 ? -1.751 -8.842 16.441 1.00 98.06 97 ALA A C 1
ATOM 706 O O . ALA A 1 97 ? -0.794 -8.618 15.698 1.00 98.06 97 ALA A O 1
ATOM 707 N N . TRP A 1 98 ? -2.881 -9.392 15.985 1.00 98.50 98 TRP A N 1
ATOM 708 C CA . TRP A 1 98 ? -3.086 -9.718 14.571 1.00 98.50 98 TRP A CA 1
ATOM 709 C C . TRP A 1 98 ? -3.177 -8.478 13.683 1.00 98.50 98 TRP A C 1
ATOM 711 O O . TRP A 1 98 ? -2.543 -8.465 12.632 1.00 98.50 98 TRP A O 1
ATOM 721 N N . ILE A 1 99 ? -3.868 -7.418 14.117 1.00 98.44 99 ILE A N 1
ATOM 722 C CA . ILE A 1 99 ? -3.911 -6.138 13.385 1.00 98.44 99 ILE A CA 1
ATOM 723 C C . ILE A 1 99 ? -2.494 -5.607 13.147 1.00 98.44 99 ILE A C 1
ATOM 725 O O . ILE A 1 99 ? -2.153 -5.243 12.022 1.00 98.44 99 ILE A O 1
ATOM 729 N N . ALA A 1 100 ? -1.650 -5.612 14.183 1.00 98.50 100 ALA A N 1
ATOM 730 C CA . ALA A 1 100 ? -0.271 -5.156 14.066 1.00 98.50 100 ALA A CA 1
ATOM 731 C C . ALA A 1 100 ? 0.546 -6.026 13.100 1.00 98.50 100 ALA A C 1
ATOM 733 O O . ALA A 1 100 ? 1.186 -5.497 12.196 1.00 98.50 100 ALA A O 1
ATOM 734 N N . ARG A 1 101 ? 0.498 -7.357 13.248 1.00 98.62 101 ARG A N 1
ATOM 735 C CA . ARG A 1 101 ? 1.256 -8.286 12.390 1.00 98.62 101 ARG A CA 1
ATOM 736 C C . ARG A 1 101 ? 0.846 -8.188 10.926 1.00 98.62 101 ARG A C 1
ATOM 738 O O . ARG A 1 101 ? 1.716 -8.093 10.068 1.00 98.62 101 ARG A O 1
ATOM 745 N N . VAL A 1 102 ? -0.457 -8.189 10.645 1.00 98.56 102 VAL A N 1
ATOM 746 C CA . VAL A 1 102 ? -0.968 -8.107 9.271 1.00 98.56 102 VAL A CA 1
ATOM 747 C C . VAL A 1 102 ? -0.670 -6.734 8.669 1.00 98.56 102 VAL A C 1
ATOM 749 O O . VAL A 1 102 ? -0.243 -6.675 7.523 1.00 98.56 102 VAL A O 1
ATOM 752 N N . GLY A 1 103 ? -0.795 -5.645 9.436 1.00 98.25 103 GLY A N 1
ATOM 753 C CA . GLY A 1 103 ? -0.424 -4.303 8.972 1.00 98.25 103 GLY A CA 1
ATOM 754 C C . GLY A 1 103 ? 1.066 -4.177 8.633 1.00 98.25 103 GLY A C 1
ATOM 755 O O . GLY A 1 103 ? 1.414 -3.620 7.596 1.00 98.25 103 GLY A O 1
ATOM 756 N N . ILE A 1 104 ? 1.948 -4.752 9.459 1.00 98.75 104 ILE A N 1
ATOM 757 C CA . ILE A 1 104 ? 3.394 -4.813 9.187 1.00 98.75 104 ILE A CA 1
ATOM 758 C C . ILE A 1 104 ? 3.680 -5.656 7.941 1.00 98.75 104 ILE A C 1
ATOM 760 O O . ILE A 1 104 ? 4.455 -5.232 7.089 1.00 98.75 104 ILE A O 1
ATOM 764 N N . ALA A 1 105 ? 3.057 -6.830 7.817 1.00 98.50 105 ALA A N 1
ATOM 765 C CA . ALA A 1 105 ? 3.247 -7.703 6.663 1.00 98.50 105 ALA A CA 1
ATOM 766 C C . ALA A 1 105 ? 2.774 -7.035 5.361 1.00 98.50 105 ALA A C 1
ATOM 768 O O . ALA A 1 105 ? 3.507 -7.052 4.376 1.00 98.50 105 ALA A O 1
ATOM 769 N N . ALA A 1 106 ? 1.595 -6.400 5.374 1.00 97.88 106 ALA A N 1
ATOM 770 C CA . ALA A 1 106 ? 1.054 -5.656 4.236 1.00 97.88 106 ALA A CA 1
ATOM 771 C C . ALA A 1 106 ? 1.999 -4.523 3.811 1.00 97.88 106 ALA A C 1
ATOM 773 O O . ALA A 1 106 ? 2.336 -4.397 2.636 1.00 97.88 106 ALA A O 1
ATOM 774 N N . ALA A 1 107 ? 2.483 -3.738 4.780 1.00 98.38 107 ALA A N 1
ATOM 775 C CA . ALA A 1 107 ? 3.453 -2.679 4.528 1.00 98.38 107 ALA A CA 1
ATOM 776 C C . ALA A 1 107 ? 4.744 -3.232 3.911 1.00 98.38 107 ALA A C 1
ATOM 778 O O . ALA A 1 107 ? 5.232 -2.691 2.924 1.00 98.38 107 ALA A O 1
ATOM 779 N N . ALA A 1 108 ? 5.283 -4.326 4.456 1.00 98.38 108 ALA A N 1
ATOM 780 C CA . ALA A 1 108 ? 6.536 -4.910 3.995 1.00 98.38 108 ALA A CA 1
ATOM 781 C C . ALA A 1 108 ? 6.461 -5.370 2.534 1.00 98.38 108 ALA A C 1
ATOM 783 O O . ALA A 1 108 ? 7.305 -4.970 1.734 1.00 98.38 108 ALA A O 1
ATOM 784 N N . VAL A 1 109 ? 5.447 -6.162 2.162 1.00 97.94 109 VAL A N 1
ATOM 785 C CA . VAL A 1 109 ? 5.329 -6.666 0.782 1.00 97.94 109 VAL A CA 1
ATOM 786 C C . VAL A 1 109 ? 5.131 -5.530 -0.221 1.00 97.94 109 VAL A C 1
ATOM 788 O O . VAL A 1 109 ? 5.760 -5.525 -1.280 1.00 97.94 109 VAL A O 1
ATOM 791 N N . GLN A 1 110 ? 4.343 -4.517 0.145 1.00 97.50 110 GLN A N 1
ATOM 792 C CA . GLN A 1 110 ? 4.073 -3.375 -0.720 1.00 97.50 110 GLN A CA 1
ATOM 793 C C . GLN A 1 110 ? 5.315 -2.488 -0.888 1.00 97.50 110 GLN A C 1
ATOM 795 O O . GLN A 1 110 ? 5.632 -2.073 -2.001 1.00 97.50 110 GLN A O 1
ATOM 800 N N . VAL A 1 111 ? 6.058 -2.232 0.193 1.00 98.06 111 VAL A N 1
ATOM 801 C CA . VAL A 1 111 ? 7.327 -1.489 0.155 1.00 98.06 111 VAL A CA 1
ATOM 802 C C . VAL A 1 111 ? 8.360 -2.220 -0.702 1.00 98.06 111 VAL A C 1
ATOM 804 O O . VAL A 1 111 ? 9.003 -1.582 -1.532 1.00 98.06 111 VAL A O 1
ATOM 807 N N . ILE A 1 112 ? 8.492 -3.544 -0.558 1.00 95.62 112 ILE A N 1
ATOM 808 C CA . ILE A 1 112 ? 9.388 -4.362 -1.393 1.00 95.62 112 ILE A CA 1
ATOM 809 C C . ILE A 1 112 ? 9.025 -4.216 -2.872 1.00 95.62 112 ILE A C 1
ATOM 811 O O . ILE A 1 112 ? 9.904 -3.967 -3.699 1.00 95.62 112 ILE A O 1
ATOM 815 N N . GLY A 1 113 ? 7.734 -4.311 -3.199 1.00 95.38 113 GLY A N 1
ATOM 816 C CA . GLY A 1 113 ? 7.249 -4.087 -4.554 1.00 95.38 113 GLY A CA 1
ATOM 817 C C . GLY A 1 113 ? 7.623 -2.695 -5.065 1.00 95.38 113 GLY A C 1
ATOM 818 O O . GLY A 1 113 ? 8.217 -2.574 -6.133 1.00 95.38 113 GLY A O 1
ATOM 819 N N . LEU A 1 114 ? 7.323 -1.636 -4.318 1.00 96.56 114 LEU A N 1
ATOM 820 C CA . LEU A 1 114 ? 7.482 -0.254 -4.784 1.00 96.56 114 LEU A CA 1
ATOM 821 C C . LEU A 1 114 ? 8.946 0.202 -4.868 1.00 96.56 114 LEU A C 1
ATOM 823 O O . LEU A 1 114 ? 9.308 0.895 -5.818 1.00 96.56 114 LEU A O 1
ATOM 827 N N . LEU A 1 115 ? 9.809 -0.210 -3.933 1.00 96.31 115 LEU A N 1
ATOM 828 C CA . LEU A 1 115 ? 11.206 0.242 -3.889 1.00 96.31 115 LEU A CA 1
ATOM 829 C C . LEU A 1 115 ? 12.020 -0.172 -5.116 1.00 96.31 115 LEU A C 1
ATOM 831 O O . LEU A 1 115 ? 12.981 0.522 -5.449 1.00 96.31 115 LEU A O 1
ATOM 835 N N . ARG A 1 116 ? 11.621 -1.234 -5.832 1.00 94.94 116 ARG A N 1
ATOM 836 C CA . ARG A 1 116 ? 12.306 -1.678 -7.058 1.00 94.94 116 ARG A CA 1
ATOM 837 C C . ARG A 1 116 ? 12.437 -0.559 -8.094 1.00 94.94 116 ARG A C 1
ATOM 839 O O . ARG A 1 116 ? 13.452 -0.487 -8.782 1.00 94.94 116 ARG A O 1
ATOM 846 N N . TRP A 1 117 ? 11.447 0.334 -8.161 1.00 97.06 117 TRP A N 1
ATOM 847 C CA . TRP A 1 117 ? 11.425 1.473 -9.080 1.00 97.06 117 TRP A CA 1
ATOM 848 C C . TRP A 1 117 ? 12.507 2.508 -8.786 1.00 97.06 117 TRP A C 1
ATOM 850 O O . TRP A 1 117 ? 12.971 3.175 -9.704 1.00 97.06 117 TRP A O 1
ATOM 860 N N . ALA A 1 118 ? 12.930 2.621 -7.528 1.00 96.56 118 ALA A N 1
ATOM 861 C CA . ALA A 1 118 ? 13.992 3.526 -7.110 1.00 96.56 118 ALA A CA 1
ATOM 862 C C . ALA A 1 118 ? 15.374 2.859 -7.104 1.00 96.56 118 ALA A C 1
ATOM 864 O O . ALA A 1 118 ? 16.374 3.537 -7.320 1.00 96.56 118 ALA A O 1
ATOM 865 N N . THR A 1 119 ? 15.446 1.549 -6.847 1.00 95.25 119 THR A N 1
ATOM 866 C CA . THR A 1 119 ? 16.720 0.854 -6.607 1.00 95.25 119 THR A CA 1
ATOM 867 C C . THR A 1 119 ? 17.230 0.055 -7.801 1.00 95.25 119 THR A C 1
ATOM 869 O O . THR A 1 119 ? 18.430 0.063 -8.054 1.00 95.25 119 THR A O 1
ATOM 872 N N . VAL A 1 120 ? 16.352 -0.631 -8.539 1.00 95.38 120 VAL A N 1
ATOM 873 C CA . VAL A 1 120 ? 16.754 -1.577 -9.597 1.00 95.38 120 VAL A CA 1
ATOM 874 C C . VAL A 1 120 ? 16.424 -1.057 -10.992 1.00 95.38 120 VAL A C 1
ATOM 876 O O . VAL A 1 120 ? 17.274 -1.096 -11.882 1.00 95.38 120 VAL A O 1
ATOM 879 N N . VAL A 1 121 ? 15.211 -0.534 -11.186 1.00 97.06 121 VAL A N 1
ATOM 880 C CA . VAL A 1 121 ? 14.724 -0.086 -12.501 1.00 97.06 121 VAL A CA 1
ATOM 881 C C . VAL A 1 121 ? 15.622 0.975 -13.158 1.00 97.06 121 VAL A C 1
ATOM 883 O O . VAL A 1 121 ? 15.834 0.851 -14.363 1.00 97.06 121 VAL A O 1
ATOM 886 N N . PRO A 1 122 ? 16.226 1.954 -12.444 1.00 97.88 122 PRO A N 1
ATOM 887 C CA . PRO A 1 122 ? 17.137 2.907 -13.076 1.00 97.88 122 PRO A CA 1
ATOM 888 C C . PRO A 1 122 ? 18.329 2.235 -13.761 1.00 97.88 122 PRO A C 1
ATOM 890 O O . PRO A 1 122 ? 18.641 2.570 -14.899 1.00 97.88 122 PRO A O 1
ATOM 893 N N . GLY A 1 123 ? 18.960 1.257 -13.102 1.00 96.75 123 GLY A N 1
ATOM 894 C CA . GLY A 1 123 ? 20.086 0.516 -13.671 1.00 96.75 123 GLY A CA 1
ATOM 895 C C . GLY A 1 123 ? 19.657 -0.286 -14.894 1.00 96.75 123 GLY A C 1
ATOM 896 O O . GLY A 1 123 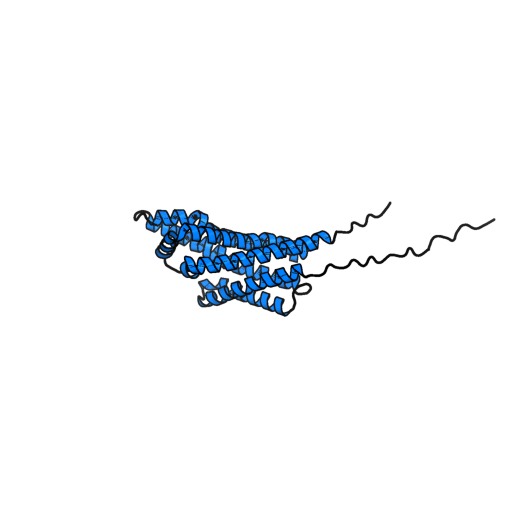? 20.194 -0.089 -15.979 1.00 96.75 123 GLY A O 1
ATOM 897 N N . VAL A 1 124 ? 18.613 -1.105 -14.744 1.00 96.88 124 VAL A N 1
ATOM 898 C CA . VAL A 1 124 ? 18.077 -1.945 -15.828 1.00 96.88 124 VAL A CA 1
ATOM 899 C C . VAL A 1 124 ? 17.655 -1.112 -17.043 1.00 96.88 124 VAL A C 1
ATOM 901 O O . VAL A 1 124 ? 17.926 -1.479 -18.184 1.00 96.88 124 VAL A O 1
ATOM 904 N N . SER A 1 125 ? 17.053 0.053 -16.809 1.00 96.94 125 SER A N 1
ATOM 905 C CA . SER A 1 125 ? 16.626 0.954 -17.877 1.00 96.94 125 SER A CA 1
ATOM 906 C C . SER A 1 125 ? 17.791 1.533 -18.687 1.00 96.94 125 SER A C 1
ATOM 908 O O . SER A 1 125 ? 17.653 1.725 -19.896 1.00 96.94 125 SER A O 1
ATOM 910 N N . GLN A 1 126 ? 18.938 1.784 -18.048 1.00 96.81 126 GLN A N 1
ATOM 911 C CA . GLN A 1 126 ? 20.160 2.231 -18.724 1.00 96.81 126 GLN A CA 1
ATOM 912 C C . GLN A 1 126 ? 20.853 1.082 -19.463 1.00 96.81 126 GLN A C 1
ATOM 914 O O . GLN A 1 126 ? 21.308 1.266 -20.590 1.00 96.81 126 GLN A O 1
ATOM 919 N N . GLU A 1 127 ? 20.903 -0.118 -18.874 1.00 96.62 127 GLU A N 1
ATOM 920 C CA . GLU A 1 127 ? 21.446 -1.313 -19.539 1.00 96.62 127 GLU A CA 1
ATOM 921 C C . GLU A 1 127 ? 20.683 -1.631 -20.833 1.00 96.62 127 GLU A C 1
ATOM 923 O O . GLU A 1 127 ? 21.302 -1.958 -21.844 1.00 96.62 127 GLU A O 1
ATOM 928 N N . ALA A 1 128 ? 19.361 -1.433 -20.842 1.00 96.75 128 ALA A N 1
ATOM 929 C CA . ALA A 1 128 ? 18.507 -1.663 -22.006 1.00 96.75 128 ALA A CA 1
ATOM 930 C C . ALA A 1 128 ? 18.778 -0.726 -23.205 1.00 96.75 128 ALA A C 1
ATOM 932 O O . ALA A 1 128 ? 18.295 -0.978 -24.314 1.00 96.75 128 ALA A O 1
ATOM 933 N N . LEU A 1 129 ? 19.548 0.356 -23.033 1.00 96.94 129 LEU A N 1
ATOM 934 C CA . LEU A 1 129 ? 19.958 1.218 -24.148 1.00 96.94 129 LEU A CA 1
ATOM 935 C C . LEU A 1 129 ? 21.033 0.563 -25.022 1.00 96.94 129 LEU A C 1
ATOM 937 O O . LEU A 1 129 ? 21.073 0.824 -26.223 1.00 96.94 129 LEU A O 1
ATOM 941 N N . ASP A 1 130 ? 21.852 -0.314 -24.446 1.00 96.88 130 ASP A N 1
ATOM 942 C CA . ASP A 1 130 ? 22.899 -1.046 -25.148 1.00 96.88 130 ASP A CA 1
ATOM 943 C C . ASP A 1 130 ? 22.300 -2.244 -25.906 1.00 96.88 130 ASP A C 1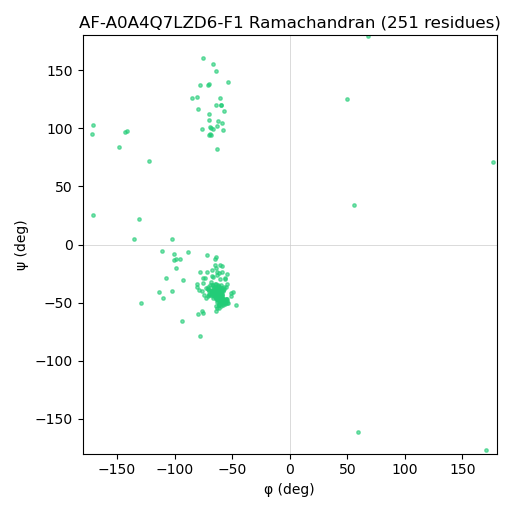
ATOM 945 O O . ASP A 1 130 ? 21.781 -3.167 -25.271 1.00 96.88 130 ASP A O 1
ATOM 949 N N . PRO A 1 131 ? 22.371 -2.282 -27.252 1.00 96.12 131 PRO A N 1
ATOM 950 C CA . PRO A 1 131 ? 21.802 -3.375 -28.037 1.00 96.12 131 PRO A CA 1
ATOM 951 C C . PRO A 1 131 ? 22.328 -4.762 -27.650 1.00 96.12 131 PRO A C 1
ATOM 953 O O . PRO A 1 131 ? 21.599 -5.738 -27.795 1.00 96.12 131 PRO A O 1
ATOM 956 N N . THR A 1 132 ? 23.562 -4.854 -27.144 1.00 97.25 132 THR A N 1
ATOM 957 C CA . THR A 1 132 ? 24.183 -6.130 -26.757 1.00 97.25 132 THR A CA 1
ATOM 958 C C . THR A 1 132 ? 23.691 -6.655 -25.409 1.00 97.25 132 THR A C 1
ATOM 960 O O . THR A 1 132 ? 23.741 -7.857 -25.175 1.00 97.25 132 THR A O 1
ATOM 963 N N . ARG A 1 133 ? 23.181 -5.773 -24.536 1.00 96.44 133 ARG A N 1
ATOM 964 C CA . ARG A 1 133 ? 22.699 -6.105 -23.181 1.00 96.44 133 ARG A CA 1
ATOM 965 C C . ARG A 1 133 ? 21.185 -5.978 -23.020 1.00 96.44 133 ARG A C 1
ATOM 967 O O . ARG A 1 133 ? 20.650 -6.331 -21.972 1.00 96.44 133 ARG A O 1
ATOM 974 N N . ARG A 1 134 ? 20.486 -5.487 -24.048 1.00 96.56 134 ARG A N 1
ATOM 975 C CA . ARG A 1 134 ? 19.048 -5.200 -24.002 1.00 96.56 134 ARG A CA 1
ATOM 976 C C . ARG A 1 134 ? 18.206 -6.405 -23.610 1.00 96.56 134 ARG A C 1
ATOM 978 O O . ARG A 1 134 ? 17.410 -6.286 -22.689 1.00 96.56 134 ARG A O 1
ATOM 985 N N . ALA A 1 135 ? 18.401 -7.545 -24.269 1.00 96.56 135 ALA A N 1
ATOM 986 C CA . ALA A 1 135 ? 17.603 -8.742 -24.006 1.00 96.56 135 ALA A CA 1
ATOM 987 C C . ALA A 1 135 ? 17.726 -9.205 -22.541 1.00 96.56 135 ALA A C 1
ATOM 989 O O . ALA A 1 135 ? 16.719 -9.474 -21.891 1.00 96.56 135 ALA A O 1
ATOM 990 N N . ASP A 1 136 ? 18.945 -9.212 -21.996 1.00 96.81 136 ASP A N 1
ATOM 991 C CA . ASP A 1 136 ? 19.197 -9.602 -20.605 1.00 96.81 136 ASP A CA 1
ATOM 992 C C . ASP A 1 136 ? 18.604 -8.599 -19.606 1.00 96.81 136 ASP A C 1
ATOM 994 O O . ASP A 1 136 ? 18.043 -8.990 -18.578 1.00 96.81 136 ASP A O 1
ATOM 998 N N . ALA A 1 137 ? 18.705 -7.300 -19.903 1.00 97.00 137 ALA A N 1
ATOM 999 C CA . ALA A 1 137 ? 18.122 -6.241 -19.086 1.00 97.00 137 ALA A CA 1
ATOM 1000 C C . ALA A 1 137 ? 16.588 -6.345 -19.047 1.00 97.00 137 ALA A C 1
ATOM 1002 O O . ALA A 1 137 ? 15.992 -6.295 -17.970 1.00 97.00 137 ALA A O 1
ATOM 1003 N N . GLU A 1 138 ? 15.950 -6.544 -20.202 1.00 97.19 138 GLU A N 1
ATOM 1004 C CA . GLU A 1 138 ? 14.499 -6.710 -20.308 1.00 97.19 138 GLU A CA 1
ATOM 1005 C C . GLU A 1 138 ? 14.029 -7.991 -19.601 1.00 97.19 138 GLU A C 1
ATOM 1007 O O . GLU A 1 138 ? 13.106 -7.934 -18.791 1.00 97.19 138 GLU A O 1
ATOM 1012 N N . ALA A 1 139 ? 14.723 -9.120 -19.778 1.00 96.94 139 ALA A N 1
ATOM 1013 C CA . ALA A 1 139 ? 14.410 -10.363 -19.068 1.00 96.94 139 ALA A CA 1
ATOM 1014 C C . ALA A 1 139 ? 14.537 -10.218 -17.538 1.00 96.94 139 ALA A C 1
ATOM 1016 O O . ALA A 1 139 ? 13.696 -10.708 -16.778 1.00 96.94 139 ALA A O 1
ATOM 1017 N N . ARG A 1 140 ? 15.568 -9.504 -17.060 1.00 96.62 140 ARG A N 1
ATOM 1018 C CA . ARG A 1 140 ? 15.734 -9.193 -15.632 1.00 96.62 140 ARG A CA 1
ATOM 1019 C C . ARG A 1 140 ? 14.611 -8.293 -15.122 1.00 96.62 140 ARG A C 1
ATOM 1021 O O . ARG A 1 140 ? 14.129 -8.516 -14.009 1.00 96.62 140 ARG A O 1
ATOM 1028 N N . PHE A 1 141 ? 14.202 -7.292 -15.904 1.00 97.25 141 PHE A N 1
ATOM 1029 C CA . PHE A 1 141 ? 13.055 -6.456 -15.564 1.00 97.25 141 PHE A CA 1
ATOM 1030 C C . PHE A 1 141 ? 11.799 -7.311 -15.407 1.00 97.25 141 PHE A C 1
ATOM 1032 O O . PHE A 1 141 ? 11.159 -7.230 -14.363 1.00 97.25 141 PHE A O 1
ATOM 1039 N N . GLU A 1 142 ? 11.477 -8.162 -16.383 1.00 96.38 142 GLU A N 1
ATOM 1040 C CA . GLU A 1 142 ? 10.268 -8.991 -16.346 1.00 96.38 142 GLU A CA 1
ATOM 1041 C C . GLU A 1 142 ? 10.236 -9.939 -15.155 1.00 96.38 142 GLU A C 1
ATOM 1043 O O . GLU A 1 142 ? 9.215 -10.035 -14.471 1.00 96.38 142 GLU A O 1
ATOM 1048 N N . LEU A 1 143 ? 11.357 -10.595 -14.851 1.00 96.19 143 LEU A N 1
ATOM 1049 C CA . LEU A 1 143 ? 11.460 -11.465 -13.684 1.00 96.19 143 LEU A CA 1
ATOM 1050 C C . LEU A 1 143 ? 11.116 -10.709 -12.394 1.00 96.19 143 LEU A C 1
ATOM 1052 O O . LEU A 1 143 ? 10.303 -11.172 -11.592 1.00 96.19 143 LEU A O 1
ATOM 1056 N N . LEU A 1 144 ? 11.718 -9.535 -12.190 1.00 95.12 144 LEU A N 1
ATOM 1057 C CA . LEU A 1 144 ? 11.488 -8.725 -10.993 1.00 95.12 144 LEU A CA 1
ATOM 1058 C C . LEU A 1 144 ? 10.092 -8.099 -10.981 1.00 95.12 144 LEU A C 1
ATOM 1060 O O . LEU A 1 144 ? 9.470 -8.003 -9.924 1.00 95.12 144 LEU A O 1
ATOM 1064 N N . HIS A 1 145 ? 9.582 -7.691 -12.139 1.00 94.31 145 HIS A N 1
ATOM 1065 C CA . HIS A 1 145 ? 8.244 -7.133 -12.291 1.00 94.31 145 HIS A CA 1
ATOM 1066 C C . HIS A 1 145 ? 7.170 -8.158 -11.926 1.00 94.31 145 HIS A C 1
ATOM 1068 O O . HIS A 1 145 ? 6.261 -7.847 -11.157 1.00 94.31 145 HIS A O 1
ATOM 1074 N N . ASN A 1 146 ? 7.327 -9.405 -12.367 1.00 93.19 146 ASN A N 1
ATOM 1075 C CA . ASN A 1 146 ? 6.411 -10.491 -12.035 1.00 93.19 146 ASN A CA 1
ATOM 1076 C C . ASN A 1 146 ? 6.554 -10.947 -10.575 1.00 93.19 146 ASN A C 1
ATOM 1078 O O . ASN A 1 146 ? 5.553 -11.085 -9.872 1.00 93.19 146 ASN A O 1
ATOM 1082 N N . LEU A 1 147 ? 7.782 -11.151 -10.086 1.00 93.81 147 LEU A N 1
ATOM 1083 C CA . LEU A 1 147 ? 8.010 -11.682 -8.741 1.00 93.81 147 LEU A CA 1
ATOM 1084 C C . LEU A 1 147 ? 7.780 -10.632 -7.645 1.00 93.81 147 LEU A C 1
ATOM 1086 O O . LEU A 1 147 ? 6.971 -10.841 -6.744 1.00 93.81 147 LEU A O 1
ATOM 1090 N N . LEU A 1 148 ? 8.492 -9.503 -7.701 1.00 92.38 148 LEU A N 1
ATOM 1091 C CA . LEU A 1 148 ? 8.419 -8.467 -6.664 1.00 92.38 148 LEU A CA 1
ATOM 1092 C C . LEU A 1 148 ? 7.193 -7.572 -6.856 1.00 92.38 148 LEU A C 1
ATOM 1094 O O . LEU A 1 148 ? 6.621 -7.113 -5.870 1.00 92.38 148 LEU A O 1
ATOM 1098 N N . GLY A 1 149 ? 6.798 -7.313 -8.104 1.00 90.62 149 GLY A N 1
ATOM 1099 C CA . GLY A 1 149 ? 5.610 -6.525 -8.421 1.00 90.62 149 GLY A CA 1
ATOM 1100 C C . GLY A 1 149 ? 4.325 -7.320 -8.262 1.00 90.62 149 GLY A C 1
ATOM 1101 O O . GLY A 1 149 ? 3.646 -7.170 -7.250 1.00 90.62 149 GLY A O 1
ATOM 1102 N N . ARG A 1 150 ? 4.006 -8.167 -9.242 1.00 90.62 150 ARG A N 1
ATOM 1103 C CA . ARG A 1 150 ? 2.692 -8.825 -9.341 1.00 90.62 150 ARG A CA 1
ATOM 1104 C C . ARG A 1 150 ? 2.428 -9.847 -8.233 1.00 90.62 150 ARG A C 1
ATOM 1106 O O . ARG A 1 150 ? 1.344 -9.884 -7.651 1.00 90.62 150 ARG A O 1
ATOM 1113 N N . LEU A 1 151 ? 3.408 -10.687 -7.902 1.00 90.69 151 LEU A N 1
ATOM 1114 C CA . LEU A 1 151 ? 3.208 -11.706 -6.871 1.00 90.69 151 LEU A CA 1
ATOM 1115 C C . LEU A 1 151 ? 3.329 -11.115 -5.460 1.00 90.69 151 LEU A C 1
ATOM 1117 O O . LEU A 1 151 ? 2.387 -11.184 -4.672 1.00 90.69 151 LEU A O 1
ATOM 1121 N N . ILE A 1 152 ? 4.483 -10.531 -5.129 1.00 92.00 152 ILE A N 1
ATOM 1122 C CA . ILE A 1 152 ? 4.741 -10.048 -3.767 1.00 92.00 152 ILE A CA 1
ATOM 1123 C C . ILE A 1 152 ? 3.980 -8.751 -3.485 1.00 92.00 152 ILE A C 1
ATOM 1125 O O . ILE A 1 152 ? 3.185 -8.701 -2.549 1.00 92.00 152 ILE A O 1
ATOM 1129 N N . GLY A 1 153 ? 4.222 -7.707 -4.275 1.00 89.75 153 GLY A N 1
ATOM 1130 C CA . GLY A 1 153 ? 3.660 -6.381 -4.029 1.00 89.75 153 GLY A CA 1
ATOM 1131 C C . GLY A 1 153 ? 2.147 -6.317 -4.218 1.00 89.75 153 GLY A C 1
ATOM 1132 O O . GLY A 1 153 ? 1.468 -5.695 -3.413 1.00 89.75 153 GLY A O 1
ATOM 1133 N N . GLU A 1 154 ? 1.618 -6.965 -5.251 1.00 91.56 154 GLU A N 1
ATOM 1134 C CA . GLU A 1 154 ? 0.199 -6.899 -5.606 1.00 91.56 154 GLU A CA 1
ATOM 1135 C C . GLU A 1 154 ? -0.580 -8.052 -4.974 1.00 91.56 154 GLU A C 1
ATOM 1137 O O . GLU A 1 154 ? -1.360 -7.809 -4.065 1.00 91.56 154 GLU A O 1
ATOM 1142 N N . THR A 1 155 ? -0.342 -9.314 -5.341 1.00 92.62 155 THR A N 1
ATOM 1143 C CA . THR A 1 155 ? -1.179 -10.439 -4.870 1.00 92.62 155 THR A CA 1
ATOM 1144 C C . THR A 1 155 ? -1.190 -10.577 -3.342 1.00 92.62 155 THR A C 1
ATOM 1146 O O . THR A 1 155 ? -2.262 -10.590 -2.724 1.00 92.62 155 THR A O 1
ATOM 1149 N N . PHE A 1 156 ? -0.017 -10.640 -2.697 1.00 95.44 156 PHE A N 1
ATOM 1150 C CA . PHE A 1 156 ? 0.033 -10.654 -1.230 1.00 95.44 156 PHE A CA 1
ATOM 1151 C C . PHE A 1 156 ? -0.378 -9.309 -0.630 1.00 95.44 156 PHE A C 1
ATOM 1153 O O . PHE A 1 156 ? -1.043 -9.298 0.408 1.00 95.44 156 PHE A O 1
ATOM 1160 N N . GLY A 1 157 ? -0.047 -8.192 -1.283 1.00 96.25 157 GLY A N 1
ATOM 1161 C CA . GLY A 1 157 ? -0.490 -6.859 -0.873 1.00 96.25 157 GLY A CA 1
ATOM 1162 C C . GLY A 1 157 ? -2.013 -6.755 -0.774 1.00 96.25 157 GLY A C 1
ATOM 1163 O O . GLY A 1 157 ? -2.534 -6.341 0.263 1.00 96.25 157 GLY A O 1
ATOM 1164 N N . TYR A 1 158 ? -2.741 -7.217 -1.790 1.00 96.50 158 TYR A N 1
ATOM 1165 C CA . TYR A 1 158 ? -4.202 -7.244 -1.855 1.00 96.50 158 TYR A CA 1
ATOM 1166 C C . TYR A 1 158 ? -4.792 -8.104 -0.740 1.00 96.50 158 TYR A C 1
ATOM 1168 O O . TYR A 1 158 ? -5.631 -7.629 0.029 1.00 96.50 158 TYR A O 1
ATOM 1176 N N . ALA A 1 159 ? -4.318 -9.344 -0.598 1.00 97.19 159 ALA A N 1
ATOM 1177 C CA . ALA A 1 159 ? -4.812 -10.270 0.418 1.00 97.19 159 ALA A CA 1
ATOM 1178 C C . ALA A 1 159 ? -4.593 -9.735 1.844 1.00 97.19 159 ALA A C 1
ATOM 1180 O O . ALA A 1 159 ? -5.506 -9.756 2.677 1.00 97.19 159 ALA A O 1
ATOM 1181 N N . LEU A 1 160 ? -3.398 -9.209 2.127 1.00 98.25 160 LEU A N 1
ATOM 1182 C CA . LEU A 1 160 ? -3.053 -8.667 3.440 1.00 98.25 160 LEU A CA 1
ATOM 1183 C C . LEU A 1 160 ? -3.790 -7.354 3.725 1.00 98.25 160 LEU A C 1
ATOM 1185 O O . LEU A 1 160 ? -4.262 -7.166 4.845 1.00 98.25 160 LEU A O 1
ATOM 1189 N N . THR A 1 161 ? -3.965 -6.481 2.730 1.00 98.38 161 THR A N 1
ATOM 1190 C CA . THR A 1 161 ? -4.714 -5.218 2.873 1.00 98.38 161 THR A CA 1
ATOM 1191 C C . THR A 1 161 ? -6.195 -5.480 3.131 1.00 98.38 161 THR A C 1
ATOM 1193 O O . THR A 1 161 ? -6.779 -4.895 4.048 1.00 98.38 161 THR A O 1
ATOM 1196 N N . ALA A 1 162 ? -6.807 -6.407 2.390 1.00 98.44 162 ALA A N 1
ATOM 1197 C CA . ALA A 1 162 ? -8.185 -6.826 2.622 1.00 98.44 162 ALA A CA 1
ATOM 1198 C C . ALA A 1 162 ? -8.350 -7.425 4.030 1.00 98.44 162 ALA A C 1
ATOM 1200 O O . ALA A 1 162 ? -9.232 -7.010 4.785 1.00 98.44 162 ALA A O 1
ATOM 1201 N N . THR A 1 163 ? -7.443 -8.323 4.430 1.00 98.62 163 THR A N 1
ATOM 1202 C CA . THR A 1 163 ? -7.448 -8.942 5.766 1.00 98.62 163 THR A CA 1
ATOM 1203 C C . THR A 1 163 ? -7.294 -7.901 6.873 1.00 98.62 163 THR A C 1
ATOM 1205 O O . THR A 1 163 ? -8.078 -7.887 7.821 1.00 98.62 163 THR A O 1
ATOM 1208 N N . PHE A 1 164 ? -6.323 -6.993 6.747 1.00 98.69 164 PHE A N 1
ATOM 1209 C CA . PHE A 1 164 ? -6.110 -5.889 7.682 1.00 98.69 164 PHE A CA 1
ATOM 1210 C C . PHE A 1 164 ? -7.387 -5.066 7.862 1.00 98.69 164 PHE A C 1
ATOM 1212 O O . PHE A 1 164 ? -7.809 -4.800 8.986 1.00 98.69 164 PHE A O 1
ATOM 1219 N N . THR A 1 165 ? -8.038 -4.716 6.756 1.00 98.62 165 THR A N 1
ATOM 1220 C CA . THR A 1 165 ? -9.256 -3.899 6.755 1.00 98.62 165 THR A CA 1
ATOM 1221 C C . THR A 1 165 ? -10.393 -4.591 7.499 1.00 98.62 165 THR A C 1
ATOM 1223 O O . THR A 1 165 ? -11.024 -3.978 8.360 1.00 98.62 165 THR A O 1
ATOM 1226 N N . VAL A 1 166 ? -10.611 -5.886 7.249 1.00 98.62 166 VAL A N 1
ATOM 1227 C CA . VAL A 1 166 ? -11.618 -6.681 7.969 1.00 98.62 166 VAL A CA 1
ATOM 1228 C C . VAL A 1 166 ? -11.303 -6.745 9.463 1.00 98.62 166 VAL A C 1
ATOM 1230 O O . VAL A 1 166 ? -12.202 -6.538 10.278 1.00 98.62 166 VAL A O 1
ATOM 1233 N N . LEU A 1 167 ? -10.041 -6.962 9.850 1.00 98.44 167 LEU A N 1
ATOM 1234 C CA . LEU A 1 167 ? -9.642 -6.982 11.262 1.00 98.44 167 LEU A CA 1
ATOM 1235 C C . LEU A 1 167 ? -9.927 -5.644 11.957 1.00 98.44 167 LEU A C 1
ATOM 1237 O O . LEU A 1 167 ? -10.442 -5.635 13.076 1.00 98.44 167 LEU A O 1
ATOM 1241 N N . VAL A 1 168 ? -9.647 -4.518 11.295 1.00 98.06 168 VAL A N 1
ATOM 1242 C CA . VAL A 1 168 ? -9.952 -3.180 11.824 1.00 98.06 168 VAL A CA 1
ATOM 1243 C C . VAL A 1 168 ? -11.462 -2.970 11.953 1.00 98.06 168 VAL A C 1
ATOM 1245 O O . VAL A 1 168 ? -11.915 -2.478 12.987 1.00 98.06 168 VAL A O 1
ATOM 1248 N N . VAL A 1 169 ? -12.259 -3.389 10.964 1.00 98.31 169 VAL A N 1
ATOM 1249 C CA . VAL A 1 169 ? -13.727 -3.324 11.050 1.00 98.31 169 VAL A CA 1
ATOM 1250 C C . VAL A 1 169 ? -14.251 -4.163 12.216 1.00 98.31 169 VAL A C 1
ATOM 1252 O O . VAL A 1 169 ? -15.077 -3.677 12.984 1.00 98.31 169 VAL A O 1
ATOM 1255 N N . VAL A 1 170 ? -13.767 -5.394 12.395 1.00 97.69 170 VAL A N 1
ATOM 1256 C CA . VAL A 1 170 ? -14.179 -6.269 13.506 1.00 97.69 170 VAL A CA 1
ATOM 1257 C C . VAL A 1 170 ? -13.821 -5.649 14.855 1.00 97.69 170 VAL A C 1
ATOM 1259 O O . VAL A 1 170 ? -14.643 -5.654 15.772 1.00 97.69 170 VAL A O 1
ATOM 1262 N N . ALA A 1 171 ? -12.618 -5.087 14.977 1.00 95.88 171 ALA A N 1
ATOM 1263 C CA . ALA A 1 171 ? -12.136 -4.517 16.228 1.00 95.88 171 ALA A CA 1
ATOM 1264 C C . ALA A 1 171 ? -12.855 -3.222 16.621 1.00 95.88 171 ALA A C 1
ATOM 1266 O O . ALA A 1 171 ? -13.150 -3.010 17.796 1.00 95.88 171 ALA A O 1
ATOM 1267 N N . LEU A 1 172 ? -13.137 -2.353 15.649 1.00 95.44 172 LEU A N 1
ATOM 1268 C CA . LEU A 1 172 ? -13.688 -1.022 15.900 1.00 95.44 172 LEU A CA 1
ATOM 1269 C C . LEU A 1 172 ? -15.203 -0.932 15.664 1.00 95.44 172 LEU A C 1
ATOM 1271 O O . LEU A 1 172 ? -15.831 0.031 16.099 1.00 95.44 172 LEU A O 1
ATOM 1275 N N . GLY A 1 173 ? -15.815 -1.923 15.013 1.00 92.88 173 GLY A N 1
ATOM 1276 C CA . GLY A 1 173 ? -17.219 -1.927 14.580 1.00 92.88 173 GLY A CA 1
ATOM 1277 C C . GLY A 1 173 ? -18.259 -1.878 15.696 1.00 92.88 173 GLY A C 1
ATOM 1278 O O . GLY A 1 173 ? -19.406 -1.518 15.451 1.00 92.88 173 GLY A O 1
ATOM 1279 N N . ARG A 1 174 ? -17.876 -2.240 16.925 1.00 87.00 174 ARG A N 1
ATOM 1280 C CA . ARG A 1 174 ? -18.768 -2.211 18.098 1.00 87.00 174 ARG A CA 1
ATOM 1281 C C . ARG A 1 174 ? -18.561 -0.996 18.998 1.00 87.00 174 ARG A C 1
ATOM 1283 O O . ARG A 1 174 ? -19.328 -0.817 19.936 1.00 87.00 174 ARG A O 1
ATOM 1290 N N . THR A 1 175 ? -17.526 -0.200 18.746 1.00 88.44 175 THR A N 1
ATOM 1291 C CA . THR A 1 175 ? -17.071 0.845 19.673 1.00 88.44 175 THR A CA 1
ATOM 1292 C C . THR A 1 175 ? -16.912 2.198 18.992 1.00 88.44 175 THR A C 1
ATOM 1294 O O . THR A 1 175 ? -17.447 3.185 19.485 1.00 88.44 175 THR A O 1
ATOM 1297 N N . ILE A 1 176 ? -16.200 2.258 17.864 1.00 91.50 176 ILE A N 1
ATOM 1298 C CA . ILE A 1 176 ? -15.801 3.511 17.206 1.00 91.50 176 ILE A CA 1
ATOM 1299 C C . ILE A 1 176 ? -16.493 3.689 15.851 1.00 91.50 176 ILE A C 1
ATOM 1301 O O . ILE A 1 176 ? -16.903 4.800 15.514 1.00 91.50 176 ILE A O 1
ATOM 1305 N N . LEU A 1 177 ? -16.623 2.626 15.051 1.00 94.69 177 LEU A N 1
ATOM 1306 C CA . LEU A 1 177 ? -17.175 2.741 13.701 1.00 94.69 177 LEU A CA 1
ATOM 1307 C C . LEU A 1 177 ? -18.708 2.679 13.723 1.00 94.69 177 LEU A C 1
ATOM 1309 O O . LEU A 1 177 ? -19.270 1.691 14.200 1.00 94.69 177 LEU A O 1
ATOM 1313 N N . PRO A 1 178 ? -19.409 3.665 13.137 1.00 96.06 178 PRO A N 1
ATOM 1314 C CA . PRO A 1 178 ? -20.830 3.519 12.863 1.00 96.06 178 PRO A CA 1
ATOM 1315 C C . PRO A 1 178 ? -21.055 2.434 11.798 1.00 96.06 178 PRO A C 1
ATOM 1317 O O . PRO A 1 178 ? -20.189 2.174 10.959 1.00 96.06 178 PRO A O 1
ATOM 1320 N N . ARG A 1 179 ? -22.250 1.826 11.793 1.00 96.12 179 ARG A N 1
ATOM 1321 C CA . ARG A 1 179 ? -22.589 0.682 10.920 1.00 96.12 179 ARG A CA 1
ATOM 1322 C C . ARG A 1 179 ? -22.264 0.912 9.444 1.00 96.12 179 ARG A C 1
ATOM 1324 O O . ARG A 1 179 ? -21.691 0.036 8.809 1.00 96.12 179 ARG A O 1
ATOM 1331 N N . TRP A 1 180 ? -22.600 2.084 8.910 1.00 96.75 180 TRP A N 1
ATOM 1332 C CA . TRP A 1 180 ? -22.348 2.407 7.505 1.00 96.75 180 TRP A CA 1
ATOM 1333 C C . TRP A 1 180 ? -20.850 2.401 7.171 1.00 96.75 180 TRP A C 1
ATOM 1335 O O . TRP A 1 180 ? -20.460 1.931 6.108 1.00 96.75 180 TRP A O 1
ATOM 1345 N N . MET A 1 181 ? -19.997 2.823 8.109 1.00 97.81 181 MET A N 1
ATOM 1346 C CA . MET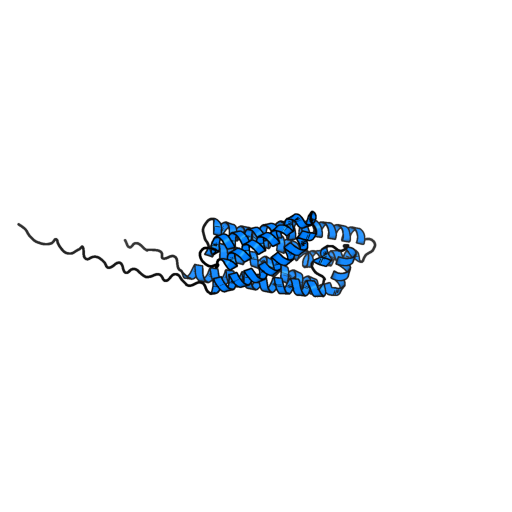 A 1 181 ? -18.552 2.827 7.913 1.00 97.81 181 MET A CA 1
ATOM 1347 C C . MET A 1 181 ? -17.951 1.423 8.012 1.00 97.81 181 MET A C 1
ATOM 1349 O O . MET A 1 181 ? -17.008 1.104 7.293 1.00 97.81 181 MET A O 1
ATOM 1353 N N . ALA A 1 182 ? -18.519 0.555 8.851 1.00 97.75 182 ALA A N 1
ATOM 1354 C CA . ALA A 1 182 ? -18.165 -0.863 8.863 1.00 97.75 182 ALA A CA 1
ATOM 1355 C C . ALA A 1 182 ? -18.515 -1.544 7.526 1.00 97.75 182 ALA A C 1
ATOM 1357 O O . ALA A 1 182 ? -17.690 -2.273 6.980 1.00 97.75 182 ALA A O 1
ATOM 1358 N N . VAL A 1 183 ? -19.699 -1.257 6.965 1.00 98.06 183 VAL A N 1
ATOM 1359 C CA . VAL A 1 183 ? -20.131 -1.787 5.659 1.00 98.06 183 VAL A CA 1
ATOM 1360 C C . VAL A 1 183 ? -19.215 -1.311 4.533 1.00 98.06 183 VAL A C 1
ATOM 1362 O O . VAL A 1 183 ? -18.751 -2.142 3.757 1.00 98.06 183 VAL A O 1
ATOM 1365 N N . ILE A 1 184 ? -18.891 -0.013 4.474 1.00 98.25 184 ILE A N 1
ATOM 1366 C CA . ILE A 1 184 ? -17.950 0.521 3.475 1.00 98.25 184 ILE A CA 1
ATOM 1367 C C . ILE A 1 184 ? -16.582 -0.157 3.598 1.00 98.25 184 ILE A C 1
ATOM 1369 O O . ILE A 1 184 ? -16.010 -0.541 2.584 1.00 98.25 184 ILE A O 1
ATOM 1373 N N . GLY A 1 185 ? -16.077 -0.360 4.819 1.00 98.31 185 GLY A N 1
ATOM 1374 C CA . GLY A 1 185 ? -14.793 -1.031 5.038 1.00 98.31 185 GLY A CA 1
ATOM 1375 C C . GLY A 1 185 ? -14.781 -2.473 4.525 1.00 98.31 185 GLY A C 1
ATOM 1376 O O . GLY A 1 185 ? -13.845 -2.874 3.838 1.00 98.31 185 GLY A O 1
ATOM 1377 N N . VAL A 1 186 ? -15.838 -3.245 4.799 1.00 98.38 186 VAL A N 1
ATOM 1378 C CA . VAL A 1 186 ? -15.978 -4.621 4.286 1.00 98.38 186 VAL A CA 1
ATOM 1379 C C . VAL A 1 186 ? -16.126 -4.634 2.766 1.00 98.38 186 VAL A C 1
ATOM 1381 O O . VAL A 1 186 ? -15.495 -5.457 2.109 1.00 98.38 186 VAL A O 1
ATOM 1384 N N . ALA A 1 187 ? -16.907 -3.713 2.198 1.00 98.25 187 ALA A N 1
ATOM 1385 C CA . ALA A 1 187 ? -17.058 -3.591 0.752 1.00 98.25 187 ALA A CA 1
ATOM 1386 C C . ALA A 1 187 ? -15.718 -3.262 0.073 1.00 98.25 187 ALA A C 1
ATOM 1388 O O . ALA A 1 187 ? -15.348 -3.917 -0.898 1.00 98.25 187 ALA A O 1
ATOM 1389 N N . ALA A 1 188 ? -14.951 -2.317 0.623 1.00 98.38 188 ALA A N 1
ATOM 1390 C CA . ALA A 1 188 ? -13.624 -1.976 0.119 1.00 98.38 188 ALA A CA 1
ATOM 1391 C C . ALA A 1 188 ? -12.663 -3.170 0.207 1.00 98.38 188 ALA A C 1
ATOM 1393 O O . ALA A 1 188 ? -11.957 -3.463 -0.752 1.00 98.38 188 ALA A O 1
ATOM 1394 N N . ALA A 1 189 ? -12.678 -3.905 1.325 1.00 98.25 189 ALA A N 1
ATOM 1395 C CA . ALA A 1 189 ? -11.865 -5.105 1.498 1.00 98.25 189 ALA A CA 1
ATOM 1396 C C . ALA A 1 189 ? -12.215 -6.200 0.479 1.00 98.25 189 ALA A C 1
ATOM 1398 O O . ALA A 1 189 ? -11.312 -6.807 -0.091 1.00 98.25 189 ALA A O 1
ATOM 1399 N N . ALA A 1 190 ? -13.505 -6.433 0.222 1.00 97.75 190 ALA A N 1
ATOM 1400 C CA . ALA A 1 190 ? -13.960 -7.404 -0.770 1.00 97.75 190 ALA A CA 1
ATOM 1401 C C . ALA A 1 190 ? -13.522 -7.011 -2.188 1.00 97.75 190 ALA A C 1
ATOM 1403 O O . ALA A 1 190 ? -13.003 -7.849 -2.921 1.00 97.75 190 ALA A O 1
ATOM 1404 N N . LEU A 1 191 ? -13.664 -5.731 -2.545 1.00 97.06 191 LEU A N 1
ATOM 1405 C CA . LEU A 1 191 ? -13.200 -5.194 -3.823 1.00 97.06 191 LEU A CA 1
ATOM 1406 C C . LEU A 1 191 ? -11.680 -5.333 -3.976 1.00 97.06 191 LEU A C 1
ATOM 1408 O O . LEU A 1 191 ? -11.222 -5.838 -4.995 1.00 97.06 191 LEU A O 1
ATOM 1412 N N . ILE A 1 192 ? -10.890 -4.986 -2.957 1.00 97.31 192 ILE A N 1
ATOM 1413 C CA . ILE A 1 192 ? -9.429 -5.171 -2.979 1.00 97.31 192 ILE A CA 1
ATOM 1414 C C . ILE A 1 192 ? -9.068 -6.654 -3.134 1.00 97.31 192 ILE A C 1
ATOM 1416 O O . ILE A 1 192 ? -8.202 -6.986 -3.941 1.00 97.31 192 ILE A O 1
ATOM 1420 N N . ALA A 1 193 ? -9.757 -7.557 -2.430 1.00 95.75 193 ALA A N 1
ATOM 1421 C CA . ALA A 1 193 ? -9.495 -8.994 -2.497 1.00 95.75 193 ALA A CA 1
ATOM 1422 C C . ALA A 1 193 ? -9.696 -9.589 -3.902 1.00 95.75 193 ALA A C 1
ATOM 1424 O O . ALA A 1 193 ? -9.038 -10.576 -4.230 1.00 95.75 193 ALA A O 1
ATOM 1425 N N . THR A 1 194 ? -10.520 -8.969 -4.761 1.00 94.06 194 THR A N 1
ATOM 1426 C CA . THR A 1 194 ? -10.625 -9.372 -6.179 1.00 94.06 194 THR A CA 1
ATOM 1427 C C . THR A 1 194 ? -9.285 -9.286 -6.914 1.00 94.06 194 THR A C 1
ATOM 1429 O O . THR A 1 194 ? -9.054 -10.039 -7.855 1.00 94.06 194 THR A O 1
ATOM 1432 N N . GLY A 1 195 ? -8.352 -8.461 -6.430 1.00 89.75 195 GLY A N 1
ATOM 1433 C CA . GLY A 1 195 ? -7.008 -8.341 -6.987 1.00 89.75 195 GLY A CA 1
ATOM 1434 C C . GLY A 1 195 ? -6.235 -9.662 -7.041 1.00 89.75 195 GLY A C 1
ATOM 1435 O O . GLY A 1 195 ? -5.437 -9.879 -7.945 1.00 89.75 195 GLY A O 1
ATOM 1436 N N . VAL A 1 196 ? -6.510 -10.587 -6.114 1.00 89.44 196 VAL A N 1
ATOM 1437 C CA . VAL A 1 196 ? -5.845 -11.902 -6.047 1.00 89.44 196 VAL A CA 1
ATOM 1438 C C . VAL A 1 196 ? -6.137 -12.757 -7.285 1.00 89.44 196 VAL A C 1
ATOM 1440 O O . VAL A 1 196 ? -5.333 -13.613 -7.643 1.00 89.44 196 VAL A O 1
ATOM 1443 N N . VAL A 1 197 ? -7.269 -12.522 -7.956 1.00 87.19 197 VAL A N 1
ATOM 1444 C CA . VAL A 1 197 ? -7.682 -13.277 -9.146 1.00 87.19 197 VAL A CA 1
ATOM 1445 C C . VAL A 1 197 ? -7.445 -12.526 -10.457 1.00 87.19 197 VAL A C 1
ATOM 1447 O O . VAL A 1 197 ? -7.792 -13.062 -11.506 1.00 87.19 197 VAL A O 1
ATOM 1450 N N . ILE A 1 198 ? -6.812 -11.343 -10.437 1.00 84.19 198 ILE A N 1
ATOM 1451 C CA . ILE A 1 198 ? -6.451 -10.594 -11.659 1.00 84.19 198 ILE A CA 1
ATOM 1452 C C . ILE A 1 198 ? -5.695 -11.459 -12.682 1.00 84.19 198 ILE A C 1
ATOM 1454 O O . ILE A 1 198 ? -6.063 -11.402 -13.853 1.00 84.19 198 ILE A O 1
ATOM 1458 N N . PRO A 1 199 ? -4.731 -12.327 -12.296 1.00 80.56 199 PRO A N 1
ATOM 1459 C CA . PRO A 1 199 ? -4.042 -13.186 -13.264 1.00 80.56 199 PRO A CA 1
ATOM 1460 C C . PRO A 1 199 ? -4.959 -14.156 -14.028 1.00 80.56 199 PRO A C 1
ATOM 1462 O O . PRO A 1 199 ? -4.546 -14.717 -15.037 1.00 80.56 199 PRO A O 1
ATOM 1465 N N . LEU A 1 200 ? -6.175 -14.391 -13.528 1.00 83.44 200 LEU A N 1
ATOM 1466 C CA . LEU A 1 200 ? -7.167 -15.292 -14.116 1.00 83.44 200 LEU A CA 1
ATOM 1467 C C . LEU A 1 200 ? -8.330 -14.532 -14.769 1.00 83.44 200 LEU A C 1
ATOM 1469 O O . LEU A 1 200 ? -8.967 -15.054 -15.681 1.00 83.44 200 LEU A O 1
ATOM 1473 N N . VAL A 1 201 ? -8.642 -13.331 -14.275 1.00 86.38 201 VAL A N 1
ATOM 1474 C CA . VAL A 1 201 ? -9.813 -12.540 -14.665 1.00 86.38 201 VAL A CA 1
ATOM 1475 C C . VAL A 1 201 ? -9.431 -11.061 -14.728 1.00 86.38 201 VAL A C 1
ATOM 1477 O O . VAL A 1 201 ? -9.471 -10.355 -13.722 1.00 86.38 201 VAL A O 1
ATOM 1480 N N . GLU A 1 202 ? -9.131 -10.566 -15.927 1.00 81.12 202 GLU A N 1
ATOM 1481 C CA . GLU A 1 202 ? -8.718 -9.173 -16.171 1.00 81.12 202 GLU A CA 1
ATOM 1482 C C . GLU A 1 202 ? -9.733 -8.142 -15.640 1.00 81.12 202 GLU A C 1
ATOM 1484 O O . GLU A 1 202 ? -9.363 -7.132 -15.042 1.00 81.12 202 GLU A O 1
ATOM 1489 N N . ALA A 1 203 ? -11.035 -8.446 -15.736 1.00 81.62 203 ALA A N 1
ATOM 1490 C CA . ALA A 1 203 ? -12.113 -7.594 -15.221 1.00 81.62 203 ALA A CA 1
ATOM 1491 C C . ALA A 1 203 ? -12.023 -7.312 -13.702 1.00 81.62 203 ALA A C 1
ATOM 1493 O O . ALA A 1 203 ? -12.624 -6.350 -13.210 1.00 81.62 203 ALA A O 1
ATOM 1494 N N . ALA A 1 204 ? -11.261 -8.110 -12.945 1.00 86.62 204 ALA A N 1
ATOM 1495 C CA . ALA A 1 204 ? -11.002 -7.860 -11.531 1.00 86.62 204 ALA A CA 1
ATOM 1496 C C . ALA A 1 204 ? -10.135 -6.608 -11.290 1.00 86.62 204 ALA A C 1
ATOM 1498 O O . ALA A 1 204 ? -10.231 -6.016 -10.216 1.00 86.62 204 ALA A O 1
ATOM 1499 N N . SER A 1 205 ? -9.360 -6.150 -12.282 1.00 86.12 205 SER A N 1
ATOM 1500 C CA . SER A 1 205 ? -8.504 -4.958 -12.177 1.00 86.12 205 SER A CA 1
ATOM 1501 C C . SER A 1 205 ? -9.313 -3.697 -11.839 1.00 86.12 205 SER A C 1
ATOM 1503 O O . SER A 1 205 ? -9.001 -2.982 -10.884 1.00 86.12 205 SER A O 1
ATOM 1505 N N . LEU A 1 206 ? -10.448 -3.483 -12.520 1.00 87.62 206 LEU A N 1
ATOM 1506 C CA . LEU A 1 206 ? -11.331 -2.341 -12.255 1.00 87.62 206 LEU A CA 1
ATOM 1507 C C . LEU A 1 206 ? -11.941 -2.392 -10.845 1.00 87.62 206 LEU A C 1
ATOM 1509 O O . LEU A 1 206 ? -12.011 -1.374 -10.154 1.00 87.62 206 LEU A O 1
ATOM 1513 N N . SER A 1 207 ? -12.362 -3.582 -10.409 1.00 92.06 207 SER A N 1
ATOM 1514 C CA . SER A 1 207 ? -12.932 -3.786 -9.072 1.00 92.06 207 SER A CA 1
ATOM 1515 C C . SER A 1 207 ? -11.893 -3.534 -7.980 1.00 92.06 207 SER A C 1
ATOM 1517 O O . SER A 1 207 ? -12.178 -2.831 -7.011 1.00 92.06 207 SER A O 1
ATOM 1519 N N . ASN A 1 208 ? -10.672 -4.043 -8.157 1.00 94.19 208 ASN A N 1
ATOM 1520 C CA . ASN A 1 208 ? -9.556 -3.819 -7.245 1.00 94.19 208 ASN A CA 1
ATOM 1521 C C . ASN A 1 208 ? -9.202 -2.330 -7.135 1.00 94.19 208 ASN A C 1
ATOM 1523 O O . ASN A 1 208 ? -9.124 -1.803 -6.022 1.00 94.19 208 ASN A O 1
ATOM 1527 N N . PHE A 1 209 ? -9.081 -1.634 -8.269 1.00 91.50 209 PHE A N 1
ATOM 1528 C CA . PHE A 1 209 ? -8.813 -0.198 -8.299 1.00 91.50 209 PHE A CA 1
ATOM 1529 C C . PHE A 1 209 ? -9.896 0.602 -7.563 1.00 91.50 209 PHE A C 1
ATOM 1531 O O . PHE A 1 209 ? -9.586 1.412 -6.685 1.00 91.50 209 PHE A O 1
ATOM 1538 N N . ALA A 1 210 ? -11.174 0.330 -7.850 1.00 93.94 210 ALA A N 1
ATOM 1539 C CA . ALA A 1 210 ? -12.293 0.952 -7.143 1.00 93.94 210 ALA A CA 1
ATOM 1540 C C . ALA A 1 210 ? -12.231 0.676 -5.630 1.00 93.94 210 ALA A C 1
ATOM 1542 O O . ALA A 1 210 ? -12.463 1.576 -4.820 1.00 93.94 210 ALA A O 1
ATOM 1543 N N . GLY A 1 211 ? -11.849 -0.545 -5.246 1.00 96.94 211 GLY A N 1
ATOM 1544 C CA . GLY A 1 211 ? -11.608 -0.934 -3.861 1.00 96.94 211 GLY A CA 1
ATOM 1545 C C . GLY A 1 211 ? -10.580 -0.046 -3.165 1.00 96.94 211 GLY A C 1
ATOM 1546 O O . GLY A 1 211 ? -10.859 0.450 -2.076 1.00 96.94 211 GLY A O 1
ATOM 1547 N N . TYR A 1 212 ? -9.435 0.225 -3.796 1.00 96.56 212 TYR A N 1
ATOM 1548 C CA . TYR A 1 212 ? -8.401 1.104 -3.236 1.00 96.56 212 TYR A CA 1
ATOM 1549 C C . TYR A 1 212 ? -8.839 2.562 -3.107 1.00 96.56 212 TYR A C 1
ATOM 1551 O O . TYR A 1 212 ? -8.513 3.204 -2.106 1.00 96.56 212 TYR A O 1
ATOM 1559 N N . VAL A 1 213 ? -9.603 3.083 -4.071 1.00 95.94 213 VAL A N 1
ATOM 1560 C CA . VAL A 1 213 ? -10.167 4.441 -3.991 1.00 95.94 213 VAL A CA 1
ATOM 1561 C C . VAL A 1 213 ? -11.100 4.552 -2.787 1.00 95.94 213 VAL A C 1
ATOM 1563 O O . VAL A 1 213 ? -10.924 5.431 -1.939 1.00 95.94 213 VAL A O 1
ATOM 1566 N N . VAL A 1 214 ? -12.055 3.626 -2.667 1.00 98.12 214 VAL A N 1
ATOM 1567 C CA . VAL A 1 214 ? -12.986 3.576 -1.530 1.00 98.12 214 VAL A CA 1
ATOM 1568 C C . VAL A 1 214 ? -12.225 3.386 -0.220 1.00 98.12 214 VAL A C 1
ATOM 1570 O O . VAL A 1 214 ? -12.528 4.049 0.770 1.00 98.12 214 VAL A O 1
ATOM 1573 N N . TRP A 1 215 ? -11.215 2.520 -0.208 1.00 98.56 215 TRP A N 1
ATOM 1574 C CA . TRP A 1 215 ? -10.415 2.230 0.974 1.00 98.56 215 TRP A CA 1
ATOM 1575 C C . TRP A 1 215 ? -9.617 3.439 1.458 1.00 98.56 215 TRP A C 1
ATOM 1577 O O . TRP A 1 215 ? -9.625 3.712 2.653 1.00 98.56 215 TRP A O 1
ATOM 1587 N N . CYS A 1 216 ? -9.001 4.217 0.566 1.00 98.50 216 CYS A N 1
ATOM 1588 C CA . CYS A 1 216 ? -8.310 5.452 0.945 1.00 98.50 216 CYS A CA 1
ATOM 1589 C C . CYS A 1 216 ? -9.271 6.432 1.641 1.00 98.50 216 CYS A C 1
ATOM 1591 O O . CYS A 1 216 ? -9.012 6.895 2.753 1.00 98.50 216 CYS A O 1
ATOM 1593 N N . LEU A 1 217 ? -10.443 6.674 1.046 1.00 98.50 217 LEU A N 1
ATOM 1594 C CA . LEU A 1 217 ? -11.475 7.517 1.661 1.00 98.50 217 LEU A CA 1
ATOM 1595 C C . LEU A 1 217 ? -11.948 6.953 3.008 1.00 98.50 217 LEU A C 1
ATOM 1597 O O . LEU A 1 217 ? -12.162 7.699 3.967 1.00 98.50 217 LEU A O 1
ATOM 1601 N N . TRP A 1 218 ? -12.063 5.631 3.102 1.00 98.69 218 TRP A N 1
ATOM 1602 C CA . TRP A 1 218 ? -12.410 4.946 4.336 1.00 98.69 218 TRP A CA 1
ATOM 1603 C C . TRP A 1 218 ? -11.342 5.132 5.422 1.00 98.69 218 TRP A C 1
ATOM 1605 O O . TRP A 1 218 ? -11.705 5.456 6.551 1.00 98.69 218 TRP A O 1
ATOM 1615 N N . LEU A 1 219 ? -10.042 5.030 5.112 1.00 98.69 219 LEU A N 1
ATOM 1616 C CA . LEU A 1 219 ? -8.962 5.281 6.077 1.00 98.69 219 LEU A CA 1
ATOM 1617 C C . LEU A 1 219 ? -9.010 6.706 6.635 1.00 98.69 219 LEU A C 1
ATOM 1619 O O . LEU A 1 219 ? -8.829 6.892 7.839 1.00 98.69 219 LEU A O 1
ATOM 1623 N N . LEU A 1 220 ? -9.297 7.702 5.790 1.00 98.75 220 LEU A N 1
ATOM 1624 C CA . LEU A 1 220 ? -9.501 9.087 6.228 1.00 98.75 220 LEU A CA 1
ATOM 1625 C C . LEU A 1 220 ? -10.700 9.199 7.179 1.00 98.75 220 LEU A C 1
ATOM 1627 O O . LEU A 1 220 ? -10.618 9.870 8.210 1.00 98.75 220 LEU A O 1
ATOM 1631 N N . GLY A 1 221 ? -11.792 8.493 6.877 1.00 98.31 221 GLY A N 1
ATOM 1632 C CA . GLY A 1 221 ? -12.959 8.387 7.752 1.00 98.31 221 GLY A CA 1
ATOM 1633 C C . GLY A 1 221 ? -12.629 7.751 9.106 1.00 98.31 221 GLY A C 1
ATOM 1634 O O . GLY A 1 221 ? -12.977 8.307 10.149 1.00 98.31 221 GLY A O 1
ATOM 1635 N N . VAL A 1 222 ? -11.911 6.624 9.113 1.00 98.12 222 VAL A N 1
ATOM 1636 C CA . VAL A 1 222 ? -11.452 5.948 10.338 1.00 98.12 222 VAL A CA 1
ATOM 1637 C C . VAL A 1 222 ? -10.546 6.868 11.152 1.00 98.12 222 VAL A C 1
ATOM 1639 O O . VAL A 1 222 ? -10.757 7.015 12.355 1.00 98.12 222 VAL A O 1
ATOM 1642 N N . ALA A 1 223 ? -9.585 7.539 10.515 1.00 98.19 223 ALA A N 1
ATOM 1643 C CA . ALA A 1 223 ? -8.708 8.499 11.174 1.00 98.19 223 ALA A CA 1
ATOM 1644 C C . ALA A 1 223 ? -9.507 9.631 11.841 1.00 98.19 223 ALA A C 1
ATOM 1646 O O . ALA A 1 223 ? -9.294 9.929 13.017 1.00 98.19 223 ALA A O 1
ATOM 1647 N N . ALA A 1 224 ? -10.483 10.214 11.140 1.00 97.81 224 ALA A N 1
ATOM 1648 C CA . ALA A 1 224 ? -11.344 11.254 11.697 1.00 97.81 224 ALA A CA 1
ATOM 1649 C C . ALA A 1 224 ? -12.172 10.754 12.896 1.00 97.81 224 ALA A C 1
ATOM 1651 O O . ALA A 1 224 ? -12.316 11.474 13.884 1.00 97.81 224 ALA A O 1
ATOM 1652 N N . LEU A 1 225 ? -12.692 9.525 12.842 1.00 96.38 225 LEU A N 1
ATOM 1653 C CA . LEU A 1 225 ? -13.444 8.918 13.945 1.00 96.38 225 LEU A CA 1
ATOM 1654 C C . LEU A 1 225 ? -12.554 8.637 15.165 1.00 96.38 225 LEU A C 1
ATOM 1656 O O . LEU A 1 225 ? -12.952 8.943 16.288 1.00 96.38 225 LEU A O 1
ATOM 1660 N N . LEU A 1 226 ? -11.333 8.138 14.957 1.00 95.19 226 LEU A N 1
ATOM 1661 C CA . LEU A 1 226 ? -10.349 7.921 16.024 1.00 95.19 226 LEU A CA 1
ATOM 1662 C C . LEU A 1 226 ? -9.981 9.223 16.749 1.00 95.19 226 LEU A C 1
ATOM 1664 O O . LEU A 1 226 ? -9.803 9.218 17.965 1.00 95.19 226 LEU A O 1
ATOM 1668 N N . LEU A 1 227 ? -9.911 10.346 16.028 1.00 93.69 227 LEU A N 1
ATOM 1669 C CA . LEU A 1 227 ? -9.658 11.664 16.622 1.00 93.69 227 LEU A CA 1
ATOM 1670 C C . LEU A 1 227 ? -10.853 12.212 17.419 1.00 93.69 227 LEU A C 1
ATOM 1672 O O . LEU A 1 227 ? -10.657 13.051 18.298 1.00 93.69 227 LEU A O 1
ATOM 1676 N N . ARG A 1 228 ? -12.077 11.751 17.125 1.00 89.31 228 ARG A N 1
ATOM 1677 C CA . ARG A 1 228 ? -13.330 12.212 17.750 1.00 89.31 228 ARG A CA 1
ATOM 1678 C C . ARG A 1 228 ? -13.806 11.345 18.921 1.00 89.31 228 ARG A C 1
ATOM 1680 O O . ARG A 1 228 ? -14.708 11.769 19.638 1.00 89.31 228 ARG A O 1
ATOM 1687 N N . ALA A 1 229 ? -13.242 10.154 19.119 1.00 78.50 229 ALA A N 1
ATOM 1688 C CA . ALA A 1 229 ? -13.692 9.221 20.151 1.00 78.50 229 ALA A CA 1
ATOM 1689 C C . ALA A 1 229 ? -13.567 9.823 21.581 1.00 78.50 229 ALA A C 1
ATOM 1691 O O . ALA A 1 229 ? -12.478 10.276 21.959 1.00 78.50 229 ALA A O 1
ATOM 1692 N N . PRO A 1 230 ? -14.651 9.841 22.392 1.00 61.78 230 PRO A N 1
ATOM 1693 C CA . PRO A 1 230 ? -14.625 10.354 23.766 1.00 61.78 230 PRO A CA 1
ATOM 1694 C C . PRO A 1 230 ? -13.708 9.544 24.695 1.00 61.78 230 PRO A C 1
ATOM 1696 O O . PRO A 1 230 ? -13.569 8.331 24.549 1.00 61.78 230 PRO A O 1
ATOM 1699 N N . THR A 1 231 ? -13.115 10.199 25.698 1.00 56.06 231 THR A N 1
ATOM 1700 C CA . THR A 1 231 ? -12.403 9.501 26.784 1.00 56.06 231 THR A CA 1
ATOM 1701 C C . THR A 1 231 ? -13.416 8.773 27.671 1.00 56.06 231 THR A C 1
ATOM 1703 O O . THR A 1 231 ? -14.415 9.396 28.034 1.00 56.06 231 THR A O 1
ATOM 1706 N N . PRO A 1 232 ? -13.158 7.531 28.121 1.00 51.00 232 PRO A N 1
ATOM 1707 C CA . PRO A 1 232 ? -13.878 6.984 29.263 1.00 51.00 232 PRO A CA 1
ATOM 1708 C C . PRO A 1 232 ? -13.666 7.919 30.457 1.00 51.00 232 PRO A C 1
ATOM 1710 O O . PRO A 1 232 ? -12.537 8.116 30.911 1.00 51.00 232 PRO A O 1
ATOM 1713 N N . THR A 1 233 ? -14.732 8.554 30.936 1.00 41.31 233 THR A N 1
ATOM 1714 C CA . THR A 1 233 ? -14.686 9.304 32.190 1.00 41.31 233 THR A CA 1
ATOM 1715 C C . THR A 1 233 ? -14.550 8.279 33.308 1.00 41.31 233 THR A C 1
ATOM 1717 O O . THR A 1 233 ? -15.463 7.490 33.537 1.00 41.31 233 THR A O 1
ATOM 1720 N N . VAL A 1 234 ? -13.401 8.246 33.987 1.00 50.28 234 VAL A N 1
ATOM 1721 C CA . VAL A 1 234 ? -13.284 7.488 35.235 1.00 50.28 234 VAL A CA 1
ATOM 1722 C C . VAL A 1 234 ? -14.108 8.243 36.267 1.00 50.28 234 VAL A C 1
ATOM 1724 O O . VAL A 1 234 ? -13.635 9.201 36.874 1.00 50.28 234 VAL A O 1
ATOM 1727 N N . THR A 1 235 ? -15.367 7.851 36.444 1.00 44.53 235 THR A N 1
ATOM 1728 C CA . THR A 1 235 ? -16.128 8.267 37.617 1.00 44.53 235 THR A CA 1
ATOM 1729 C C . THR A 1 235 ? -15.462 7.594 38.805 1.00 44.53 235 THR A C 1
ATOM 1731 O O . THR A 1 235 ? -15.645 6.397 39.034 1.00 44.53 235 THR A O 1
ATOM 1734 N N . ALA A 1 236 ? -14.622 8.343 39.523 1.00 46.81 236 ALA A N 1
ATOM 1735 C CA . ALA A 1 236 ? -14.092 7.912 40.803 1.00 46.81 236 ALA A CA 1
ATOM 1736 C C . ALA A 1 236 ? -15.295 7.643 41.710 1.00 46.81 236 ALA A C 1
ATOM 1738 O O . ALA A 1 236 ? -15.912 8.563 42.242 1.00 46.81 236 ALA A O 1
ATOM 1739 N N . THR A 1 237 ? -15.678 6.373 41.827 1.00 52.50 237 THR A N 1
ATOM 1740 C CA . THR A 1 237 ? -16.640 5.954 42.837 1.00 52.50 237 THR A CA 1
ATOM 1741 C C . THR A 1 237 ? -15.901 6.137 44.148 1.00 52.50 237 THR A C 1
ATOM 1743 O O . THR A 1 237 ? -15.012 5.353 44.476 1.00 52.50 237 THR A O 1
ATOM 1746 N N . SER A 1 238 ? -16.176 7.235 44.849 1.00 47.59 238 SER A N 1
ATOM 1747 C CA . SER A 1 238 ? -15.677 7.434 46.199 1.00 47.59 238 SER A CA 1
ATOM 1748 C C . SER A 1 238 ? -16.204 6.274 47.032 1.00 47.59 238 SER A C 1
ATOM 1750 O O . SER A 1 238 ? -17.393 6.220 47.344 1.00 47.59 238 SER A O 1
ATOM 1752 N N . ILE A 1 239 ? -15.339 5.315 47.348 1.00 54.81 239 ILE A N 1
ATOM 1753 C CA . ILE A 1 239 ? -15.640 4.303 48.351 1.00 54.81 239 ILE A CA 1
ATOM 1754 C C . ILE A 1 239 ? -15.665 5.064 49.673 1.00 54.81 239 ILE A C 1
ATOM 1756 O O . ILE A 1 239 ? -14.621 5.341 50.260 1.00 54.81 239 ILE A O 1
ATOM 1760 N N . THR A 1 240 ? -16.854 5.486 50.098 1.00 58.59 240 THR A N 1
ATOM 1761 C CA . THR A 1 240 ? -17.061 6.064 51.422 1.00 58.59 240 THR A CA 1
ATOM 1762 C C . THR A 1 240 ? -16.642 5.000 52.435 1.00 58.59 240 THR A C 1
ATOM 1764 O O . THR A 1 240 ? -17.221 3.911 52.415 1.00 58.59 240 THR A O 1
ATOM 1767 N N . PRO A 1 241 ? -15.648 5.245 53.307 1.00 52.00 241 PRO A N 1
ATOM 1768 C CA . PRO A 1 241 ? -15.297 4.286 54.340 1.00 52.00 241 PRO A CA 1
ATOM 1769 C C . PRO A 1 241 ? -16.513 4.121 55.251 1.00 52.00 241 PRO A C 1
ATOM 1771 O O . PRO A 1 241 ? -16.856 5.022 56.018 1.00 52.00 241 PRO A O 1
ATOM 1774 N N . THR A 1 242 ? -17.210 2.991 55.149 1.00 55.00 242 THR A N 1
ATOM 1775 C CA . THR A 1 242 ? -18.260 2.651 5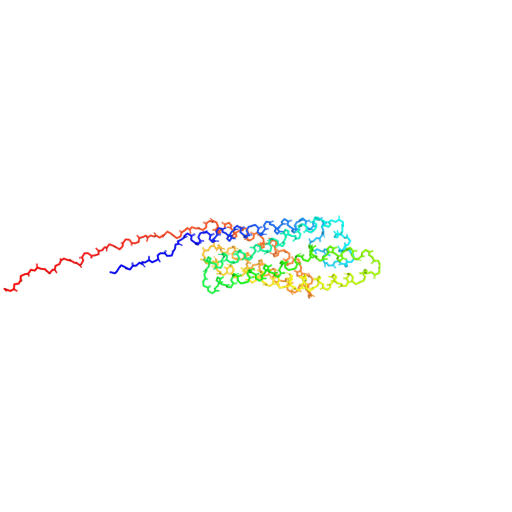6.104 1.00 55.00 242 THR A CA 1
ATOM 1776 C C . THR A 1 242 ? -17.620 2.582 57.480 1.00 55.00 242 THR A C 1
ATOM 1778 O O . THR A 1 242 ? -16.681 1.817 57.703 1.00 55.00 242 THR A O 1
ATOM 1781 N N . ALA A 1 243 ? -18.107 3.429 58.384 1.00 53.12 243 ALA A N 1
ATOM 1782 C CA . ALA A 1 243 ? -17.659 3.540 59.760 1.00 53.12 243 ALA A CA 1
ATOM 1783 C C . ALA A 1 243 ? -17.928 2.234 60.529 1.00 53.12 243 ALA A C 1
ATOM 1785 O O . ALA A 1 243 ? -18.917 2.106 61.245 1.00 53.12 243 ALA A O 1
ATOM 1786 N N . TRP A 1 244 ? -17.035 1.258 60.392 1.00 53.19 244 TRP A N 1
ATOM 1787 C CA . TRP A 1 244 ? -17.057 0.008 61.144 1.00 53.19 244 TRP A CA 1
ATOM 1788 C C . TRP A 1 244 ? -15.741 -0.131 61.904 1.00 53.19 244 TRP A C 1
ATOM 1790 O O . TRP A 1 244 ? -14.838 -0.866 61.527 1.00 53.19 244 TRP A O 1
ATOM 1800 N N . GLY A 1 245 ? -15.585 0.690 62.945 1.00 51.69 245 GLY A N 1
ATOM 1801 C CA . GLY A 1 245 ? -14.328 0.736 63.693 1.00 51.69 245 GLY A CA 1
ATOM 1802 C C . GLY A 1 245 ? -14.352 1.548 64.982 1.00 51.69 245 GLY A C 1
ATOM 1803 O O . GLY A 1 245 ? -13.315 2.056 65.386 1.00 51.69 245 GLY A O 1
ATOM 1804 N N . ARG A 1 246 ? -15.512 1.720 65.630 1.00 49.72 246 ARG A N 1
ATOM 1805 C CA . ARG A 1 246 ? -15.586 2.294 66.985 1.00 49.72 246 ARG A CA 1
ATOM 1806 C C . ARG A 1 246 ? -16.749 1.702 67.767 1.00 49.72 246 ARG A C 1
ATOM 1808 O O . ARG A 1 246 ? -17.819 2.291 67.812 1.00 49.72 246 ARG A O 1
ATOM 1815 N N . ARG A 1 247 ? -16.529 0.541 68.375 1.00 51.94 247 ARG A N 1
ATOM 1816 C CA . ARG A 1 247 ? -17.239 0.031 69.561 1.00 51.94 247 ARG A CA 1
ATOM 1817 C C . ARG A 1 247 ? -16.485 -1.221 69.984 1.00 51.94 247 ARG A C 1
ATOM 1819 O O . ARG A 1 247 ? -16.701 -2.236 69.359 1.00 51.94 247 ARG A O 1
ATOM 1826 N N . PHE A 1 248 ? -15.552 -1.106 70.927 1.00 53.84 248 PHE A N 1
ATOM 1827 C CA . PHE A 1 248 ? -15.174 -2.142 71.905 1.00 53.84 248 PHE A CA 1
ATOM 1828 C C . PHE A 1 248 ? -13.996 -1.629 72.745 1.00 53.84 248 PHE A C 1
ATOM 1830 O O . PHE A 1 248 ? -12.874 -2.097 72.625 1.00 53.84 248 PHE A O 1
ATOM 1837 N N . THR A 1 249 ? -14.261 -0.655 73.615 1.00 54.62 249 THR A N 1
ATOM 1838 C CA . THR A 1 249 ? -13.503 -0.494 74.863 1.00 54.62 249 THR A CA 1
ATOM 1839 C C . THR A 1 249 ? -14.474 -0.039 75.949 1.00 54.62 249 THR A C 1
ATOM 1841 O O . THR A 1 249 ? -14.841 1.128 76.053 1.00 54.62 249 THR A O 1
ATOM 1844 N N . GLY A 1 250 ? -14.956 -0.991 76.744 1.00 43.44 250 GLY A N 1
ATOM 1845 C CA . GLY A 1 250 ? -15.810 -0.704 77.889 1.00 43.44 250 GLY A CA 1
ATOM 1846 C C . GLY A 1 250 ? -16.033 -1.933 78.762 1.00 43.44 250 GLY A C 1
ATOM 1847 O O . GLY A 1 250 ? -16.852 -2.758 78.390 1.00 43.44 250 GLY A O 1
ATOM 1848 N N . ARG A 1 251 ? -15.317 -1.967 79.905 1.00 51.75 251 ARG A N 1
ATOM 1849 C CA . ARG A 1 251 ? -15.683 -2.512 81.242 1.00 51.75 251 ARG A CA 1
ATOM 1850 C C . ARG A 1 251 ? -16.256 -3.944 81.283 1.00 51.75 251 ARG A C 1
ATOM 1852 O O . ARG A 1 251 ? -17.296 -4.191 80.698 1.00 51.75 251 ARG A O 1
ATOM 1859 N N . ARG A 1 252 ? -15.733 -4.913 82.044 1.00 42.06 252 ARG A N 1
ATOM 1860 C CA . ARG A 1 252 ? -15.397 -5.027 83.497 1.00 42.06 252 ARG A CA 1
ATOM 1861 C C . ARG A 1 252 ? -15.044 -6.531 83.753 1.00 42.06 252 ARG A C 1
ATOM 1863 O O . ARG A 1 252 ? -15.137 -7.272 82.771 1.00 42.06 252 ARG A O 1
ATOM 1870 N N . PRO A 1 253 ? -14.744 -7.046 84.969 1.00 58.34 253 PRO A N 1
ATOM 1871 C CA . PRO A 1 253 ? -14.840 -6.476 86.323 1.00 58.34 253 PRO A CA 1
ATOM 1872 C C . PRO A 1 253 ? -13.503 -6.173 87.003 1.00 58.34 253 PRO A C 1
ATOM 1874 O O . PRO A 1 253 ? -12.494 -6.840 86.695 1.00 58.34 253 PRO A O 1
#

Nearest PDB structures (foldseek):
  9bry-assembly1_n  TM=3.825E-01  e=1.811E+00  Mus musculus
  8ffl-assembly1_A  TM=2.179E-01  e=7.460E+00  Rattus norvegicus

Radius of gyration: 25.92 Å; Cα contacts (8 Å, |Δi|>4): 329; chains: 1; bounding box: 47×28×114 Å

Foldseek 3Di:
DDDPPPDPDLVLLLVLLLLLLVLLLLLLVLQVVLQVQCCVQQVPPVLLVDQLLSNLVSCVVCVVVNLVSLVSNLSSLLSLLSSLQSQLVNLDDPLSVLLNVLSNQLSVLQNQLSCCSNPPSVVLSVLCVDPVRNVVSSVVVVVCCVPSNLVRNQQSNLLSQLVSLLSSLVRCVVPQDDPVLSVLSNQLSVLSNLSNCCVPPVVSVVSNVVSSVSVSVSSNVSSVSSNVHDRPPPPPPPPDPDPPPDDDDDDDD

InterPro domains:
  IPR025495 Protein of unknown function DUF4386 [PF14329] (20-220)

Sequence (253 aa):
MGAQTITQEPVTHRSAARLAAAALALASVLAIAGFTVLGSIFQYPQILEEPTSQILALFRERQGAVVTWFLVLALSAALMAPAGVFLGRLVGGTLGAWIARVGIAAAAVQVIGLLRWATVVPGVSQEALDPTRRADAEARFELLHNLLGRLIGETFGYALTATFTVLVVVALGRTILPRWMAVIGVAAAALIATGVVIPLVEAASLSNFAGYVVWCLWLLGVAALLLRAPTPTVTATSITPTAWGRRFTGRRP

Solvent-accessible surface area (backbone atoms only — not comparable to full-atom values): 12836 Å² total; per-residue (Å²): 137,82,84,81,78,80,75,80,63,77,65,58,50,57,53,24,32,46,52,18,18,50,26,33,32,50,20,29,53,33,35,54,52,23,52,53,48,37,30,73,72,58,41,43,72,66,41,78,76,50,59,62,70,56,42,41,49,56,42,64,80,38,40,70,59,54,27,53,36,36,51,40,34,22,50,16,32,45,28,36,22,59,18,17,43,22,46,10,63,57,66,34,72,73,66,9,52,48,33,20,53,34,18,35,50,24,12,50,33,29,26,58,25,32,46,39,55,63,72,47,45,60,58,38,45,57,42,42,72,40,83,91,41,20,69,63,27,44,52,52,48,50,54,46,46,47,49,37,30,50,46,37,18,41,31,48,20,23,49,30,47,20,50,33,38,44,48,50,34,68,70,31,41,86,78,70,38,55,68,70,58,32,51,51,39,48,52,18,19,54,26,22,40,37,39,60,44,29,95,81,36,66,76,24,50,62,43,17,52,52,10,50,56,50,37,36,57,44,35,43,51,52,18,54,44,46,69,63,60,78,76,86,77,80,75,78,75,76,79,71,81,75,90,81,85,86,86,88,86,78,88,85,135

Organism: NCBI:txid228973